Protein AF-A0A956IZY4-F1 (afdb_monomer_lite)

Sequence (219 aa):
SLFEHVRDVAEDTRVVVEALRIGPEWAQRLDVAANWHDVGKAHEVFQRMMTAPGEADERYRPPNDHTIWAKSNHTIGRAQRRHFRHELASALAFLQRYTGPDINLIAYLIAAHHGKVRLSIRSLPGEQEPTRPECEGLFARGVWHGDTLPEMDLPDGTKVPETTLDLRLMRLGVGSWLERTLGLRDDPDIGPFRLAWYESVLRLGDHRASARERKGANK

Secondary structure (DSSP, 8-state):
-HHHHHHHHHHHHHHHHHHTT--HHHHHHHHHHHHHTTGGGGSHHHHHHHHS--S--GGGS-SSTTPPPS--SS-PPPPSSTT--HHHHHHHHHHHH--STTHHHHHHHHHHTTSSSSS-----TTPPPP--GGGTT-EETTEETT-EEPPEE-TTS-EE--EE--GGGGSSSTT-HHHHHHHHHH-TTTHHHHHHHHHHHHHHHHHHHHHHHHHHHT-

Foldseek 3Di:
DLQLLLVQLLVLLLVLCVVVVPDPVLNVLLSLLSQLLQLLCLFPLNQCQQPVDPPDDPPQDPPDPPDRDSHHPDDGHDRPWPQADSLVVSLQLQVQPDDDDCSLLSSQLSNCLVPPDAQAFDADPPGDFDPDVQQVSDDGRRDTQQGWRDWDAHPVRDTRHIGGGHRCLNDDDPNHSNVSRVCQCPDPVHHPVNSVVSSVSSNSSSVVSVVVVVVVVVD

Structure (mmCIF, N/CA/C/O backbone):
data_AF-A0A956IZY4-F1
#
_entry.id   AF-A0A956IZY4-F1
#
loop_
_atom_s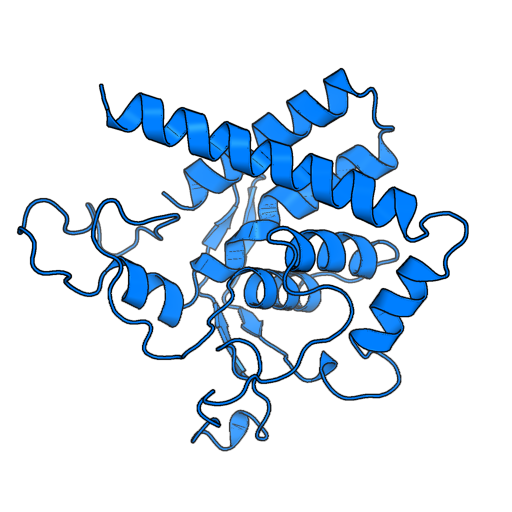ite.group_PDB
_atom_site.id
_atom_site.type_symbol
_atom_site.label_atom_id
_atom_site.label_alt_id
_atom_site.label_comp_id
_atom_site.label_asym_id
_atom_site.label_entity_id
_atom_site.label_seq_id
_atom_site.pdbx_PDB_ins_code
_atom_site.Cartn_x
_atom_site.Cartn_y
_atom_site.Cartn_z
_atom_site.occupancy
_atom_site.B_iso_or_equiv
_atom_site.auth_seq_id
_atom_site.auth_comp_id
_atom_site.auth_asym_id
_atom_site.auth_atom_id
_atom_site.pdbx_PDB_model_num
ATOM 1 N N . SER A 1 1 ? -2.348 18.317 -0.811 1.00 85.50 1 SER A N 1
ATOM 2 C CA . SER A 1 1 ? -1.065 17.650 -1.132 1.00 85.50 1 SER A CA 1
ATOM 3 C C . SER A 1 1 ? -1.165 16.160 -0.810 1.00 85.50 1 SER A C 1
ATOM 5 O O . SER A 1 1 ? -2.177 15.745 -0.254 1.00 85.50 1 SER A O 1
ATOM 7 N N . LEU A 1 2 ? -0.164 15.338 -1.158 1.00 88.00 2 LEU A N 1
ATOM 8 C CA . LEU A 1 2 ? -0.111 13.933 -0.719 1.00 88.00 2 LEU A CA 1
ATOM 9 C C . LEU A 1 2 ? -0.117 13.807 0.808 1.00 88.00 2 LEU A C 1
ATOM 11 O O . LEU A 1 2 ? -0.870 13.002 1.339 1.00 88.00 2 LEU A O 1
ATOM 15 N N . PHE A 1 3 ? 0.649 14.650 1.501 1.00 92.12 3 PHE A N 1
ATOM 16 C CA . PHE A 1 3 ? 0.692 14.680 2.962 1.00 92.12 3 PHE A CA 1
ATOM 17 C C . PHE A 1 3 ? -0.695 14.914 3.580 1.00 92.12 3 PHE A C 1
ATOM 19 O O . PHE A 1 3 ? -1.131 14.156 4.440 1.00 92.12 3 PHE A O 1
ATOM 26 N N . GLU A 1 4 ? -1.417 15.937 3.110 1.00 91.81 4 GLU A N 1
ATOM 27 C CA . GLU A 1 4 ? -2.770 16.245 3.596 1.00 91.81 4 GLU A CA 1
ATOM 28 C C . GLU A 1 4 ? -3.747 15.103 3.318 1.00 91.81 4 GLU A C 1
ATOM 30 O O . GLU A 1 4 ? -4.517 14.736 4.196 1.00 91.81 4 GLU A O 1
ATOM 35 N N . HIS A 1 5 ? -3.672 14.506 2.126 1.00 93.62 5 HIS A N 1
ATOM 36 C CA . HIS A 1 5 ? -4.523 13.378 1.771 1.00 93.62 5 HIS A CA 1
ATOM 37 C C . HIS A 1 5 ? -4.289 12.190 2.708 1.00 93.62 5 HIS A C 1
ATOM 39 O O . HIS A 1 5 ? -5.227 11.695 3.323 1.00 93.62 5 HIS A O 1
ATOM 45 N N . VAL A 1 6 ? -3.032 11.774 2.882 1.00 95.56 6 VAL A N 1
ATOM 46 C CA . VAL A 1 6 ? -2.673 10.667 3.779 1.00 95.56 6 VAL A CA 1
ATOM 47 C C . VAL A 1 6 ? -3.138 10.944 5.212 1.00 95.56 6 VAL A C 1
ATOM 49 O O . VAL A 1 6 ? -3.677 10.045 5.856 1.00 95.56 6 VAL A O 1
ATOM 52 N N . ARG A 1 7 ? -3.001 12.188 5.695 1.00 96.31 7 ARG A N 1
ATOM 53 C CA . ARG A 1 7 ? -3.466 12.590 7.031 1.00 96.31 7 ARG A CA 1
ATOM 54 C C . ARG A 1 7 ? -4.971 12.382 7.152 1.00 96.31 7 ARG A C 1
ATOM 56 O O . ARG A 1 7 ? -5.423 11.723 8.084 1.00 96.31 7 ARG A O 1
ATOM 63 N N . ASP A 1 8 ? -5.729 12.908 6.195 1.00 96.12 8 ASP A N 1
ATOM 64 C CA . ASP A 1 8 ? -7.187 12.845 6.205 1.00 96.12 8 ASP A CA 1
ATOM 65 C C . ASP A 1 8 ? -7.690 11.391 6.093 1.0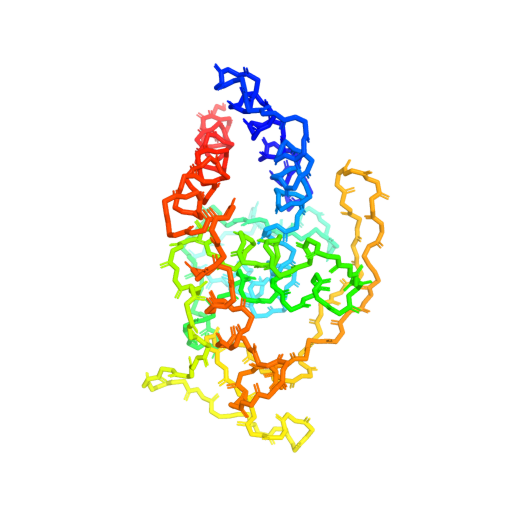0 96.12 8 ASP A C 1
ATOM 67 O O . ASP A 1 8 ? -8.680 11.035 6.737 1.00 96.12 8 ASP A O 1
ATOM 71 N N . VAL A 1 9 ? -6.997 10.531 5.329 1.00 96.88 9 VAL A N 1
ATOM 72 C CA . VAL A 1 9 ? -7.292 9.087 5.249 1.00 96.88 9 VAL A CA 1
ATOM 73 C C . VAL A 1 9 ? -7.003 8.383 6.573 1.00 96.88 9 VAL A C 1
ATOM 75 O O . VAL A 1 9 ? -7.824 7.576 7.017 1.00 96.88 9 VAL A O 1
ATOM 78 N N . ALA A 1 10 ? -5.873 8.671 7.221 1.00 97.25 10 ALA A N 1
ATOM 79 C CA . ALA A 1 10 ? -5.544 8.099 8.526 1.00 97.25 10 ALA A CA 1
ATOM 80 C C . ALA A 1 10 ? -6.574 8.514 9.590 1.00 97.25 10 ALA A C 1
ATOM 82 O O . ALA A 1 10 ? -7.090 7.665 10.318 1.00 97.25 10 ALA A O 1
ATOM 83 N N . GLU A 1 11 ? -6.954 9.793 9.628 1.00 97.31 11 GLU A N 1
ATOM 84 C CA . GLU A 1 11 ? -8.005 10.300 10.517 1.00 97.31 11 GLU A CA 1
ATOM 85 C C . GLU A 1 11 ? -9.354 9.615 10.268 1.00 97.31 11 GLU A C 1
ATOM 87 O O . GLU A 1 11 ? -9.970 9.106 11.208 1.00 97.31 11 GLU A O 1
ATOM 92 N N . ASP A 1 12 ? -9.801 9.515 9.013 1.00 97.56 12 ASP A N 1
ATOM 93 C CA . ASP A 1 12 ? -11.063 8.837 8.703 1.00 97.56 12 ASP A CA 1
ATOM 94 C C . ASP A 1 12 ? -11.034 7.346 9.005 1.00 97.56 12 ASP A C 1
ATOM 96 O O . ASP A 1 12 ? -12.042 6.784 9.444 1.00 97.56 12 ASP A O 1
ATOM 100 N N . THR A 1 13 ? -9.888 6.704 8.799 1.00 97.88 13 THR A N 1
ATOM 101 C CA . THR A 1 13 ? -9.703 5.297 9.148 1.00 97.88 13 THR A CA 1
ATOM 102 C C . THR A 1 13 ? -9.850 5.106 10.656 1.00 97.88 13 THR A C 1
ATOM 104 O O . THR A 1 13 ? -10.586 4.211 11.072 1.00 97.88 13 THR A O 1
ATOM 107 N N . ARG A 1 14 ? -9.263 5.984 11.485 1.00 97.62 14 ARG A N 1
ATOM 108 C CA . ARG A 1 14 ? -9.432 5.958 12.953 1.00 97.62 14 ARG A CA 1
ATOM 109 C C . ARG A 1 14 ? -10.889 6.143 13.371 1.00 97.62 14 ARG A C 1
ATOM 111 O O . ARG A 1 14 ? -11.375 5.385 14.205 1.00 97.62 14 ARG A O 1
ATOM 118 N N . VAL A 1 15 ? -11.612 7.073 12.744 1.00 97.81 15 VAL A N 1
ATOM 119 C CA . VAL A 1 15 ? -13.049 7.284 13.009 1.00 97.81 15 VAL A CA 1
ATOM 120 C C . VAL A 1 15 ? -13.869 6.031 12.681 1.00 97.81 15 VAL A C 1
ATOM 122 O O . VAL A 1 15 ? -14.772 5.658 13.430 1.00 97.81 15 VAL A O 1
ATOM 125 N N . VAL A 1 16 ? -13.577 5.357 11.562 1.00 97.50 16 VAL A N 1
ATOM 126 C CA . VAL A 1 16 ? -14.251 4.098 11.199 1.00 97.50 16 VAL A CA 1
ATOM 127 C C . VAL A 1 16 ? -13.899 2.984 12.188 1.00 97.50 16 VAL A C 1
ATOM 129 O O . VAL A 1 16 ? -14.790 2.254 12.619 1.00 97.50 16 VAL A O 1
ATOM 132 N N . VAL A 1 17 ? -12.626 2.868 12.567 1.00 98.06 17 VAL A N 1
ATOM 133 C CA . VAL A 1 17 ? -12.127 1.901 13.556 1.00 98.06 17 VAL A CA 1
ATOM 134 C C . VAL A 1 17 ? -12.842 2.050 14.895 1.00 98.06 17 VAL A C 1
ATOM 136 O O . VAL A 1 17 ? -13.322 1.053 15.438 1.00 98.06 17 VAL A O 1
ATOM 139 N N . GLU A 1 18 ? -12.975 3.280 15.391 1.00 97.75 18 GLU A N 1
ATOM 140 C CA . GLU A 1 18 ? -13.679 3.586 16.637 1.00 97.75 18 GLU A CA 1
ATOM 141 C C . GLU A 1 18 ? -15.171 3.242 16.535 1.00 97.75 18 GLU A C 1
ATOM 143 O O . GLU A 1 18 ? -15.704 2.515 17.377 1.00 97.75 18 GLU A O 1
ATOM 148 N N . ALA A 1 19 ? -15.838 3.686 15.465 1.00 97.75 19 ALA A N 1
ATOM 149 C CA . ALA A 1 19 ? -17.265 3.441 15.258 1.00 97.75 19 ALA A CA 1
ATOM 150 C C . ALA A 1 19 ? -17.607 1.944 15.169 1.00 97.75 19 ALA A C 1
ATOM 152 O O . ALA A 1 19 ? -18.655 1.512 15.651 1.00 97.75 19 ALA A O 1
ATOM 153 N N . LEU A 1 20 ? -16.718 1.148 14.569 1.00 97.38 20 LEU A N 1
ATOM 154 C CA . LEU A 1 20 ? -16.865 -0.303 14.438 1.00 97.38 20 LEU A CA 1
ATOM 155 C C . LEU A 1 20 ? -16.310 -1.079 15.641 1.00 97.38 20 LEU A C 1
ATOM 157 O O . LEU A 1 20 ? -16.404 -2.306 15.652 1.00 97.38 20 LEU A O 1
ATOM 161 N N . ARG A 1 21 ? -15.752 -0.389 16.648 1.00 97.50 21 ARG A N 1
ATOM 162 C CA . ARG A 1 21 ? -15.130 -0.982 17.845 1.00 97.50 21 ARG A CA 1
ATOM 163 C C . ARG A 1 21 ? -14.079 -2.040 17.496 1.00 97.50 21 ARG A C 1
ATOM 165 O O . ARG A 1 21 ? -14.016 -3.103 18.113 1.00 97.50 21 ARG A O 1
ATOM 172 N N . ILE A 1 22 ? -13.268 -1.758 16.478 1.00 96.88 22 ILE A N 1
ATOM 173 C CA . ILE A 1 22 ? -12.172 -2.639 16.067 1.00 96.88 22 ILE A CA 1
ATOM 174 C C . ILE A 1 22 ? -11.111 -2.645 17.177 1.00 96.88 22 ILE A C 1
ATOM 176 O O . ILE A 1 22 ? -10.695 -1.593 17.655 1.00 96.88 22 ILE A O 1
ATOM 180 N N . GLY A 1 23 ? -10.690 -3.842 17.598 1.00 96.38 23 GLY A N 1
ATOM 181 C CA . GLY A 1 23 ? -9.726 -4.016 18.687 1.00 96.38 23 GLY A CA 1
ATOM 182 C C . GLY A 1 23 ? -8.362 -3.360 18.411 1.00 96.38 23 GLY A C 1
ATOM 183 O O . GLY A 1 23 ? -7.989 -3.180 17.248 1.00 96.38 23 GLY A O 1
ATOM 184 N N . PRO A 1 24 ? -7.589 -3.043 19.467 1.00 94.69 24 PRO A N 1
ATOM 185 C CA . PRO A 1 24 ? -6.377 -2.220 19.378 1.00 94.69 24 PRO A CA 1
ATOM 186 C C . PRO A 1 24 ? -5.312 -2.798 18.439 1.00 94.69 24 PRO A C 1
ATOM 188 O O . PRO A 1 24 ? -4.665 -2.060 17.702 1.00 94.69 24 PRO A O 1
ATOM 191 N N . GLU A 1 25 ? -5.186 -4.122 18.411 1.00 91.69 25 GLU A N 1
ATOM 192 C CA . GLU A 1 25 ? -4.250 -4.848 17.551 1.00 91.69 25 GLU A CA 1
ATOM 193 C C . GLU A 1 25 ? -4.493 -4.554 16.058 1.00 91.69 25 GLU A C 1
ATOM 195 O O . GLU A 1 25 ? -3.578 -4.274 15.290 1.00 91.69 25 GLU A O 1
ATOM 200 N N . TRP A 1 26 ? -5.755 -4.576 15.626 1.00 95.12 26 TRP A N 1
ATOM 201 C CA . TRP A 1 26 ? -6.141 -4.306 14.240 1.00 95.12 26 TRP A CA 1
ATOM 202 C C . TRP A 1 26 ? -6.208 -2.814 13.935 1.00 95.12 26 TRP A C 1
ATOM 204 O O . TRP A 1 26 ? -5.869 -2.404 12.826 1.00 95.12 26 TRP A O 1
ATOM 214 N N . ALA A 1 27 ? -6.603 -2.007 14.920 1.00 96.75 27 ALA A N 1
ATOM 215 C CA . ALA A 1 27 ? -6.584 -0.555 14.824 1.00 96.75 27 ALA A CA 1
ATOM 216 C C . ALA A 1 27 ? -5.179 -0.042 14.476 1.00 96.75 27 ALA A C 1
ATOM 218 O O . ALA A 1 27 ? -5.032 0.742 13.543 1.00 96.75 27 ALA A O 1
ATOM 219 N N . GLN A 1 28 ? -4.145 -0.548 15.157 1.00 96.44 28 GLN A N 1
ATOM 220 C CA . GLN A 1 28 ? -2.757 -0.171 14.887 1.00 96.44 28 GLN A CA 1
ATOM 221 C C . GLN A 1 28 ? -2.328 -0.537 13.459 1.00 96.44 28 GLN A C 1
ATOM 223 O O . GLN A 1 28 ? -1.741 0.283 12.759 1.00 96.44 28 GLN A O 1
ATOM 228 N N . ARG A 1 29 ? -2.652 -1.749 12.995 1.00 97.25 29 ARG A N 1
ATOM 229 C CA . ARG A 1 29 ? -2.302 -2.207 11.637 1.00 97.25 29 ARG A CA 1
ATOM 230 C C . ARG A 1 29 ? -2.979 -1.378 10.551 1.00 97.25 29 ARG A C 1
ATOM 232 O O . ARG A 1 29 ? -2.347 -1.055 9.547 1.00 97.25 29 ARG A O 1
ATOM 239 N N . LEU A 1 30 ? -4.249 -1.031 10.755 1.00 98.00 30 LEU A N 1
ATOM 240 C CA . LEU A 1 30 ? -4.998 -0.153 9.859 1.00 98.00 30 LEU A CA 1
ATOM 241 C C . LEU A 1 30 ? -4.426 1.262 9.835 1.00 98.00 30 LEU A C 1
ATOM 243 O O . LEU A 1 30 ? -4.357 1.851 8.763 1.00 98.00 30 LEU A O 1
ATOM 247 N N . ASP A 1 31 ? -3.992 1.785 10.982 1.00 97.62 31 ASP A N 1
ATOM 248 C CA . ASP A 1 31 ? -3.379 3.111 11.059 1.00 97.62 31 ASP A CA 1
ATOM 249 C C . ASP A 1 31 ? -2.067 3.171 10.270 1.00 97.62 31 ASP A C 1
ATOM 251 O O . ASP A 1 31 ? -1.865 4.068 9.450 1.00 97.62 31 ASP A O 1
ATOM 255 N N . VAL A 1 32 ? -1.205 2.162 10.434 1.00 98.00 32 VAL A N 1
ATOM 256 C CA . VAL A 1 32 ? 0.034 2.052 9.650 1.00 98.00 32 VAL A CA 1
ATOM 257 C C . VAL A 1 32 ? -0.287 1.909 8.162 1.00 98.00 32 VAL A C 1
ATOM 259 O O . VAL A 1 32 ? 0.277 2.631 7.341 1.00 98.00 32 VAL A O 1
ATOM 262 N N . ALA A 1 33 ? -1.227 1.031 7.796 1.00 98.31 33 ALA A N 1
ATOM 263 C CA . ALA A 1 33 ? -1.626 0.861 6.401 1.00 98.31 33 ALA A CA 1
ATOM 264 C C . ALA A 1 33 ? -2.175 2.165 5.797 1.00 98.31 33 ALA A C 1
ATOM 266 O O . ALA A 1 33 ? -1.827 2.499 4.668 1.00 98.31 33 ALA A O 1
ATOM 267 N N . ALA A 1 34 ? -2.968 2.935 6.548 1.00 98.19 34 ALA A N 1
ATOM 268 C CA . ALA A 1 34 ? -3.502 4.222 6.112 1.00 98.19 34 ALA A CA 1
ATOM 269 C C . ALA A 1 34 ? -2.407 5.269 5.879 1.00 98.19 34 ALA A C 1
ATOM 271 O O . ALA A 1 34 ? -2.467 5.989 4.885 1.00 98.19 34 ALA A O 1
ATOM 272 N N . ASN A 1 35 ? -1.367 5.313 6.713 1.00 97.88 35 ASN A N 1
ATOM 273 C CA . ASN A 1 35 ? -0.242 6.229 6.498 1.00 97.88 35 ASN A CA 1
ATOM 274 C C . ASN A 1 35 ? 0.616 5.848 5.279 1.00 97.88 35 ASN A C 1
ATOM 276 O O . ASN A 1 35 ? 1.226 6.711 4.654 1.00 97.88 35 ASN A O 1
ATOM 280 N N . TRP A 1 36 ? 0.634 4.567 4.905 1.00 98.19 36 TRP A N 1
ATOM 281 C CA . TRP A 1 36 ? 1.483 4.059 3.825 1.00 98.19 36 TRP A CA 1
ATOM 282 C C . TRP A 1 36 ? 0.774 3.841 2.487 1.00 98.19 36 TRP A C 1
ATOM 284 O O . TRP A 1 36 ? 1.460 3.751 1.470 1.00 98.19 36 TRP A O 1
ATOM 294 N N . HIS A 1 37 ? -0.563 3.758 2.456 1.00 97.75 37 HIS A N 1
ATOM 295 C CA . HIS A 1 37 ? -1.320 3.273 1.290 1.00 97.75 37 HIS A CA 1
ATOM 296 C C . HIS A 1 37 ? -0.964 3.985 -0.024 1.00 97.75 37 HIS A C 1
ATOM 298 O O . HIS A 1 37 ? -0.884 3.353 -1.080 1.00 97.75 37 HIS A O 1
ATOM 304 N N . ASP A 1 38 ? -0.642 5.272 0.068 1.00 96.94 38 ASP A N 1
ATOM 305 C CA . ASP A 1 38 ? -0.447 6.175 -1.059 1.00 96.94 38 ASP A CA 1
ATOM 306 C C . ASP A 1 38 ? 0.986 6.695 -1.232 1.00 96.94 38 ASP A C 1
ATOM 308 O O . ASP A 1 38 ? 1.236 7.515 -2.116 1.00 96.94 38 ASP A O 1
ATOM 312 N N . VAL A 1 39 ? 1.955 6.189 -0.462 1.00 97.12 39 VAL A N 1
ATOM 313 C CA . VAL A 1 39 ? 3.380 6.562 -0.591 1.00 97.12 39 VAL A CA 1
ATOM 314 C C . VAL A 1 39 ? 3.892 6.368 -2.023 1.00 97.12 39 VAL A C 1
ATOM 316 O O . VAL A 1 39 ? 4.609 7.209 -2.561 1.00 97.12 39 VAL A O 1
ATOM 319 N N . GLY A 1 40 ? 3.436 5.324 -2.714 1.00 96.62 40 GLY A N 1
ATOM 320 C CA . GLY A 1 40 ? 3.752 5.057 -4.113 1.00 96.62 40 GLY A CA 1
ATOM 321 C C . GLY A 1 40 ? 3.270 6.125 -5.103 1.00 96.62 40 GLY A C 1
ATOM 322 O O . GLY A 1 40 ? 3.707 6.119 -6.254 1.00 96.62 40 GLY A O 1
ATOM 323 N N . LYS A 1 41 ? 2.409 7.072 -4.700 1.00 94.94 41 LYS A N 1
ATOM 324 C CA . LYS A 1 41 ? 2.071 8.242 -5.527 1.00 94.94 41 LYS A CA 1
ATOM 325 C C . LYS A 1 41 ? 3.258 9.187 -5.687 1.00 94.94 41 LYS A C 1
ATOM 327 O O . LYS A 1 41 ? 3.291 9.931 -6.660 1.00 94.94 41 LYS A O 1
ATOM 332 N N . ALA A 1 42 ? 4.257 9.124 -4.805 1.00 93.88 42 ALA A N 1
ATOM 333 C CA . ALA A 1 42 ? 5.518 9.856 -4.937 1.00 93.88 42 ALA A CA 1
ATOM 334 C C . ALA A 1 42 ? 6.338 9.450 -6.170 1.00 93.88 42 ALA A C 1
ATOM 336 O O . ALA A 1 42 ? 7.234 10.178 -6.587 1.00 93.88 42 ALA A O 1
ATOM 337 N N . HIS A 1 43 ? 6.037 8.290 -6.753 1.00 94.69 43 HIS A N 1
ATOM 338 C CA . HIS A 1 43 ? 6.762 7.752 -7.890 1.00 94.69 43 HIS A CA 1
ATOM 339 C C . HIS A 1 43 ? 6.727 8.705 -9.092 1.00 94.69 43 HIS A C 1
ATOM 341 O O . HIS A 1 43 ? 5.668 9.230 -9.453 1.00 94.69 43 HIS A O 1
ATOM 347 N N . GLU A 1 44 ? 7.859 8.857 -9.788 1.00 90.75 44 GLU A N 1
ATOM 348 C CA . GLU A 1 44 ? 7.994 9.805 -10.904 1.00 90.75 44 GLU A CA 1
ATOM 349 C C . GLU A 1 44 ? 6.929 9.618 -11.996 1.00 90.75 44 GLU A C 1
ATOM 351 O O . GLU A 1 44 ? 6.363 10.589 -12.488 1.00 90.75 44 GLU A O 1
ATOM 356 N N . VAL A 1 45 ? 6.593 8.374 -12.345 1.00 88.56 45 VAL A N 1
ATOM 357 C CA . VAL A 1 45 ? 5.536 8.049 -13.321 1.00 88.56 45 VAL A CA 1
ATOM 358 C C . VAL A 1 45 ? 4.172 8.590 -12.887 1.00 88.56 45 VAL A C 1
ATOM 360 O O . VAL A 1 45 ? 3.431 9.098 -13.728 1.00 88.56 45 VAL A O 1
ATOM 363 N N . PHE A 1 46 ? 3.838 8.500 -11.595 1.00 87.31 46 PHE A N 1
ATOM 364 C CA . PHE A 1 46 ? 2.583 9.035 -11.074 1.00 87.31 46 PHE A CA 1
ATOM 365 C C . PHE A 1 46 ? 2.612 10.562 -11.070 1.00 87.31 46 PHE A C 1
ATOM 367 O O . PHE A 1 46 ? 1.682 11.186 -11.573 1.00 87.31 46 PHE A O 1
ATOM 374 N N . GLN A 1 47 ? 3.697 11.170 -10.584 1.00 86.50 47 GLN A N 1
ATOM 375 C CA . GLN A 1 47 ? 3.824 12.628 -10.555 1.00 86.50 47 GLN A CA 1
ATOM 376 C C . GLN A 1 47 ? 3.791 13.229 -11.964 1.00 86.50 47 GLN A C 1
ATOM 378 O O . GLN A 1 47 ? 3.035 14.165 -12.201 1.00 86.50 47 GLN A O 1
ATOM 383 N N . ARG A 1 48 ? 4.486 12.632 -12.940 1.00 81.62 48 ARG A N 1
ATOM 384 C CA . ARG A 1 48 ? 4.397 13.031 -14.356 1.00 81.62 48 ARG A CA 1
ATOM 385 C C . ARG A 1 48 ? 2.994 12.856 -14.923 1.00 81.62 48 ARG A C 1
ATOM 387 O O . ARG A 1 48 ? 2.570 13.668 -15.726 1.00 81.62 48 ARG A O 1
ATOM 394 N N . MET A 1 49 ? 2.257 11.821 -14.525 1.00 78.12 49 MET A N 1
ATOM 395 C CA . MET A 1 49 ? 0.858 11.649 -14.932 1.00 78.12 49 MET A CA 1
ATOM 396 C C . MET A 1 49 ? -0.045 12.765 -14.369 1.00 78.12 49 MET A C 1
ATOM 398 O O . MET A 1 49 ? -1.014 13.149 -15.025 1.00 78.12 49 MET A O 1
ATOM 402 N N . MET A 1 50 ? 0.272 13.294 -13.182 1.00 72.19 50 MET A N 1
ATOM 403 C CA . MET A 1 50 ? -0.441 14.420 -12.563 1.00 72.19 50 MET A CA 1
ATOM 404 C C . MET A 1 50 ? -0.053 15.781 -13.156 1.00 72.19 50 MET A C 1
ATOM 406 O O . MET A 1 50 ? -0.905 16.663 -13.205 1.00 72.19 50 MET A O 1
ATOM 410 N N . THR A 1 51 ? 1.198 15.952 -13.599 1.00 65.38 51 THR A N 1
ATOM 411 C CA . THR A 1 51 ? 1.737 17.230 -14.104 1.00 65.38 51 THR A CA 1
ATOM 412 C C . THR A 1 51 ? 1.823 17.323 -15.625 1.00 65.38 51 THR A C 1
ATOM 414 O O . THR A 1 51 ? 2.058 18.408 -16.155 1.00 65.38 51 THR A O 1
ATOM 417 N N . ALA A 1 52 ? 1.645 16.212 -16.347 1.00 58.41 52 ALA A N 1
ATOM 418 C CA . ALA A 1 52 ? 1.606 16.222 -17.800 1.00 58.41 52 ALA A CA 1
ATOM 419 C C . ALA A 1 52 ? 0.434 17.099 -18.258 1.00 58.41 52 ALA A C 1
ATOM 421 O O . ALA A 1 52 ? -0.694 16.873 -17.808 1.00 58.41 52 ALA A O 1
ATOM 422 N N . PRO A 1 53 ? 0.673 18.070 -19.154 1.00 51.03 53 PRO A N 1
ATOM 423 C CA . PRO A 1 53 ? -0.374 18.952 -19.627 1.00 51.03 53 PRO A CA 1
ATOM 424 C C . PRO A 1 53 ? -1.412 18.122 -20.390 1.00 51.03 53 PRO A C 1
ATOM 426 O O . PRO A 1 53 ? -1.207 17.731 -21.538 1.00 51.03 53 PRO A O 1
ATOM 429 N N . GLY A 1 54 ? -2.552 17.853 -19.753 1.00 45.59 54 GLY A N 1
ATOM 430 C CA . GLY A 1 54 ? -3.805 17.972 -20.487 1.00 45.59 54 GLY A CA 1
ATOM 431 C C . GLY A 1 54 ? -3.898 19.422 -20.957 1.00 45.59 54 GLY A C 1
ATOM 432 O O . GLY A 1 54 ? -3.375 20.299 -20.280 1.00 45.59 54 GLY A O 1
ATOM 433 N N . GLU A 1 55 ? -4.478 19.686 -22.121 1.00 41.88 55 GLU A N 1
ATOM 434 C CA . GLU A 1 55 ? -4.674 21.044 -22.647 1.00 41.88 55 GLU A CA 1
ATOM 435 C C . GLU A 1 55 ? -5.354 21.969 -21.601 1.00 41.88 55 GLU A C 1
ATOM 437 O O . GLU A 1 55 ? -6.577 22.043 -21.563 1.00 41.88 55 GLU A O 1
ATOM 442 N N . ALA A 1 56 ? -4.607 22.621 -20.697 1.00 41.72 56 ALA A N 1
ATOM 443 C CA . ALA A 1 56 ? -5.135 23.569 -19.711 1.00 41.72 56 ALA A CA 1
ATOM 444 C C . ALA A 1 56 ? -4.029 24.349 -18.966 1.00 41.72 56 ALA A C 1
ATOM 446 O O . ALA A 1 56 ? -3.283 23.790 -18.169 1.00 41.7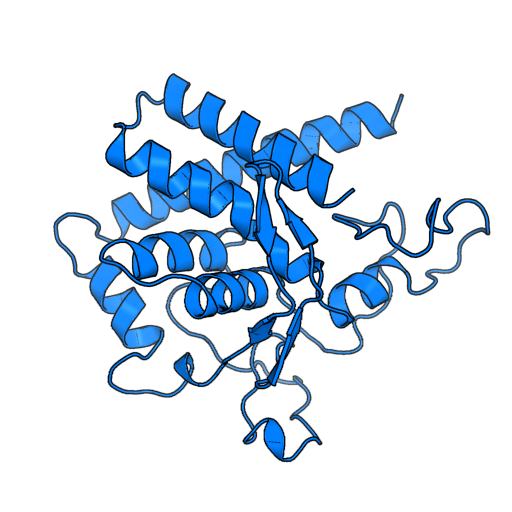2 56 ALA A O 1
ATOM 447 N N . ASP A 1 57 ? -4.025 25.660 -19.224 1.00 43.03 57 ASP A N 1
ATOM 448 C CA . ASP A 1 57 ? -4.010 26.772 -18.256 1.00 43.03 57 ASP A CA 1
ATOM 449 C C . ASP A 1 57 ? -2.868 26.876 -17.212 1.00 43.03 57 ASP A C 1
ATOM 451 O O . ASP A 1 57 ? -2.737 26.076 -16.286 1.00 43.03 57 ASP A O 1
ATOM 455 N N . GLU A 1 58 ? -2.094 27.967 -17.301 1.00 44.91 58 GLU A N 1
ATOM 456 C CA . GLU A 1 58 ? -0.962 28.330 -16.424 1.00 44.91 58 GLU A CA 1
ATOM 457 C C . GLU A 1 58 ? -1.317 28.441 -14.927 1.00 44.91 58 GLU A C 1
ATOM 459 O O . GLU A 1 58 ? -0.428 28.416 -14.075 1.00 44.91 58 GLU A O 1
ATOM 464 N N . ARG A 1 59 ? -2.609 28.515 -14.581 1.00 46.16 59 ARG A N 1
ATOM 465 C CA . ARG A 1 59 ? -3.119 28.649 -13.204 1.00 46.16 59 ARG A CA 1
ATOM 466 C C . ARG A 1 59 ? -2.931 27.416 -12.310 1.00 46.16 59 ARG A C 1
ATOM 468 O O . ARG A 1 59 ? -3.229 27.496 -11.121 1.00 46.16 59 ARG A O 1
ATOM 475 N N . TYR A 1 60 ? -2.444 26.299 -12.852 1.00 48.94 60 TYR A N 1
ATOM 476 C CA . TYR A 1 60 ? -2.377 25.012 -12.141 1.00 48.94 60 TYR A CA 1
ATOM 477 C C . TYR A 1 60 ? -0.969 24.420 -12.032 1.00 48.94 60 TYR A C 1
ATOM 479 O O . TYR A 1 60 ? -0.799 23.249 -11.682 1.00 48.94 60 TYR A O 1
ATOM 487 N N . ARG A 1 61 ? 0.057 25.242 -12.284 1.00 46.91 61 ARG A N 1
ATOM 488 C CA . ARG A 1 61 ? 1.438 24.919 -11.914 1.00 46.91 61 ARG A CA 1
ATOM 489 C C . ARG A 1 61 ? 1.508 24.706 -10.391 1.00 46.91 61 ARG A C 1
ATOM 491 O O . ARG A 1 61 ? 0.828 25.431 -9.662 1.00 46.91 61 ARG A O 1
ATOM 498 N N . PRO A 1 62 ? 2.275 23.721 -9.883 1.00 45.22 62 PRO A N 1
ATOM 499 C CA . PRO A 1 62 ? 2.419 23.541 -8.444 1.00 45.22 62 PRO A CA 1
ATOM 500 C C . PRO A 1 62 ? 2.842 24.849 -7.772 1.00 45.22 62 PRO A C 1
ATOM 502 O O . PRO A 1 62 ? 3.651 25.574 -8.354 1.00 45.22 62 PRO A O 1
ATOM 505 N N . PRO A 1 63 ? 2.331 25.140 -6.558 1.00 50.38 63 PRO A N 1
ATOM 506 C CA . PRO A 1 63 ? 2.728 26.338 -5.823 1.00 50.38 63 PRO A CA 1
ATOM 507 C C . PRO A 1 63 ? 4.257 26.433 -5.699 1.00 50.38 63 PRO A C 1
ATOM 509 O O . PRO A 1 63 ? 4.826 27.518 -5.789 1.00 50.38 63 PRO A O 1
ATOM 512 N N . ASN A 1 64 ? 4.915 25.273 -5.541 1.00 52.59 64 ASN A N 1
ATOM 513 C CA . ASN A 1 64 ? 6.357 25.119 -5.376 1.00 52.59 64 ASN A CA 1
ATOM 514 C C . ASN A 1 64 ? 6.823 23.784 -6.006 1.00 52.59 64 ASN A C 1
ATOM 516 O O . ASN A 1 64 ? 6.096 22.790 -5.920 1.00 52.59 64 ASN A O 1
ATOM 520 N N . ASP A 1 65 ? 8.060 23.720 -6.522 1.00 53.09 65 ASP A N 1
ATOM 521 C CA . ASP A 1 65 ? 8.657 22.545 -7.208 1.00 53.09 65 ASP A CA 1
ATOM 522 C C . ASP A 1 65 ? 8.745 21.251 -6.362 1.00 53.09 65 ASP A C 1
ATOM 524 O O . ASP A 1 65 ? 8.984 20.175 -6.904 1.00 53.09 65 ASP A O 1
ATOM 528 N N . HIS A 1 66 ? 8.503 21.317 -5.048 1.00 56.25 66 HIS A N 1
ATOM 529 C CA . HIS A 1 66 ? 8.628 20.182 -4.117 1.00 56.25 66 HIS A CA 1
ATOM 530 C C . HIS A 1 66 ? 7.291 19.553 -3.679 1.00 56.25 66 HIS A C 1
ATOM 532 O O . HIS A 1 66 ? 7.276 18.640 -2.854 1.00 56.25 66 HIS A O 1
ATOM 538 N N . THR A 1 67 ? 6.148 20.031 -4.183 1.00 67.25 67 THR A N 1
ATOM 539 C CA . THR A 1 67 ? 4.843 19.499 -3.749 1.00 67.25 67 THR A CA 1
ATOM 540 C C . THR A 1 67 ? 4.514 18.184 -4.453 1.00 67.25 67 THR A C 1
ATOM 542 O O . THR A 1 67 ? 4.282 18.166 -5.660 1.00 67.25 67 THR A O 1
ATOM 545 N N . ILE A 1 68 ? 4.404 17.094 -3.687 1.00 71.81 68 ILE A N 1
ATOM 546 C CA . ILE A 1 68 ? 3.939 15.796 -4.192 1.00 71.81 68 ILE A CA 1
ATOM 547 C C . ILE A 1 68 ? 2.406 15.778 -4.227 1.00 71.81 68 ILE A C 1
ATOM 549 O O . ILE A 1 68 ? 1.728 16.018 -3.218 1.00 71.81 68 ILE A O 1
ATOM 553 N N . TRP A 1 69 ? 1.845 15.484 -5.398 1.00 66.56 69 TRP A N 1
ATOM 554 C CA . TRP A 1 69 ? 0.401 15.481 -5.623 1.00 66.56 69 TRP A CA 1
ATOM 555 C C . TRP A 1 69 ? -0.248 14.151 -5.242 1.00 66.56 69 TRP A C 1
ATOM 557 O O . TRP A 1 69 ? 0.225 13.086 -5.637 1.00 66.56 69 TRP A O 1
ATOM 567 N N . ALA A 1 70 ? -1.383 14.226 -4.538 1.00 57.84 70 ALA A N 1
ATOM 568 C CA . ALA A 1 70 ? -2.238 13.070 -4.248 1.00 57.84 70 ALA A CA 1
ATOM 569 C C . ALA A 1 70 ? -3.172 12.717 -5.421 1.00 57.84 70 ALA A C 1
ATOM 571 O O . ALA A 1 70 ? -3.495 11.546 -5.639 1.00 57.84 70 ALA A O 1
ATOM 572 N N . LYS A 1 71 ? -3.658 13.748 -6.128 1.00 61.81 71 LYS A N 1
ATOM 573 C CA . LYS A 1 71 ? -4.610 13.715 -7.252 1.00 61.81 71 LYS A CA 1
ATOM 574 C C . LYS A 1 71 ? -4.423 14.984 -8.098 1.00 61.81 71 LYS A C 1
ATOM 576 O O . LYS A 1 71 ? -3.941 15.985 -7.570 1.00 61.81 71 LYS A O 1
ATOM 581 N N . SER A 1 72 ? -4.841 14.958 -9.364 1.00 55.25 72 SER A N 1
ATOM 582 C CA . SER A 1 72 ? -4.946 16.145 -10.223 1.00 55.25 72 SER A CA 1
ATOM 583 C C . SER A 1 72 ? -6.406 16.599 -10.357 1.00 55.25 72 SER A C 1
ATOM 585 O O . SER A 1 72 ? -7.326 15.781 -10.324 1.00 55.25 72 SER A O 1
ATOM 587 N N . ASN A 1 73 ? -6.616 17.909 -10.526 1.00 49.28 73 ASN A N 1
ATOM 588 C CA . ASN A 1 73 ? -7.936 18.522 -10.748 1.00 49.28 73 ASN A CA 1
ATOM 589 C C . ASN A 1 73 ? -8.293 18.676 -12.246 1.00 49.28 73 ASN A C 1
ATOM 591 O O . ASN A 1 73 ? -9.262 19.352 -12.581 1.00 49.28 73 ASN A O 1
ATOM 595 N N . HIS A 1 74 ? -7.532 18.047 -13.150 1.00 51.81 74 HIS A N 1
ATOM 596 C CA . HIS A 1 74 ? -7.706 18.138 -14.607 1.00 51.81 74 HIS A CA 1
ATOM 597 C C . HIS A 1 74 ? -7.619 16.769 -15.282 1.00 51.81 74 HIS A C 1
ATOM 599 O O . HIS A 1 74 ? -7.338 15.755 -14.638 1.00 51.81 74 HIS A O 1
ATOM 605 N N . THR A 1 75 ? -7.847 16.750 -16.599 1.00 45.03 75 THR A N 1
ATOM 606 C CA . THR A 1 75 ? -7.651 15.576 -17.452 1.00 45.03 75 THR A CA 1
ATOM 607 C C . THR A 1 75 ? -6.253 15.012 -17.236 1.00 45.03 75 THR A C 1
ATOM 609 O O . THR A 1 75 ? -5.253 15.631 -17.588 1.00 45.03 75 THR A O 1
ATOM 612 N N . ILE A 1 76 ? -6.204 13.830 -16.627 1.00 54.72 76 ILE A N 1
ATOM 613 C CA . ILE A 1 76 ? -4.976 13.105 -16.325 1.00 54.72 76 ILE A CA 1
ATOM 614 C C . ILE A 1 76 ? -4.216 12.862 -17.637 1.00 54.72 76 ILE A C 1
ATOM 616 O O . ILE A 1 76 ? -4.780 12.312 -18.589 1.00 54.72 76 ILE A O 1
ATOM 620 N N . GLY A 1 77 ? -2.943 13.263 -17.691 1.00 53.25 77 GLY A N 1
ATOM 621 C CA . GLY A 1 77 ? -2.088 12.996 -18.844 1.00 53.25 77 GLY A CA 1
ATOM 622 C C . GLY A 1 77 ? -1.891 11.494 -19.065 1.00 53.25 77 GLY A C 1
ATOM 623 O O . GLY A 1 77 ? -2.133 10.664 -18.186 1.00 53.25 77 GLY A O 1
ATOM 624 N N . ARG A 1 78 ? -1.442 11.089 -20.257 1.00 54.84 78 ARG A N 1
ATOM 625 C CA . ARG A 1 78 ? -1.173 9.665 -20.510 1.00 54.84 78 ARG A CA 1
ATOM 626 C C . ARG A 1 78 ? 0.005 9.201 -19.653 1.00 54.84 78 ARG A C 1
ATOM 628 O O . ARG A 1 78 ? 1.114 9.706 -19.802 1.00 54.84 78 ARG A O 1
ATOM 635 N N . ALA A 1 79 ? -0.226 8.205 -18.795 1.00 59.66 79 ALA A N 1
ATOM 636 C CA . ALA A 1 79 ? 0.852 7.538 -18.075 1.00 59.66 79 ALA A CA 1
ATOM 637 C C . ALA A 1 79 ? 1.867 6.969 -19.080 1.00 59.66 79 ALA A C 1
ATOM 639 O O . ALA A 1 79 ? 1.498 6.174 -19.948 1.00 59.66 79 ALA A O 1
ATOM 640 N N . GLN A 1 80 ? 3.140 7.360 -18.951 1.00 70.88 80 GLN A N 1
ATOM 641 C CA . GLN A 1 80 ? 4.228 6.850 -19.800 1.00 70.88 80 GLN A CA 1
ATOM 642 C C . GLN A 1 80 ? 4.355 5.326 -19.683 1.00 70.88 80 GLN A C 1
ATOM 644 O O . GLN A 1 80 ? 4.656 4.646 -20.661 1.00 70.88 80 GLN A O 1
ATOM 649 N N . ARG A 1 81 ? 4.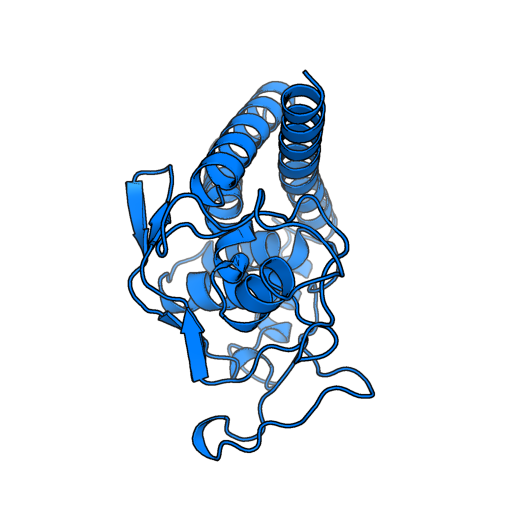061 4.784 -18.493 1.00 83.94 81 ARG A N 1
ATOM 650 C CA . ARG A 1 81 ? 3.997 3.345 -18.238 1.00 83.94 81 ARG A CA 1
ATOM 651 C C . ARG A 1 81 ? 2.546 2.916 -18.061 1.00 83.94 81 ARG A C 1
ATOM 653 O O . ARG A 1 81 ? 1.832 3.400 -17.179 1.00 83.94 81 ARG A O 1
ATOM 660 N N . ARG A 1 82 ? 2.098 2.002 -18.921 1.00 84.25 82 ARG A N 1
ATOM 661 C CA . ARG A 1 82 ? 0.736 1.464 -18.864 1.00 84.25 82 ARG A CA 1
ATOM 662 C C . ARG A 1 82 ? 0.498 0.735 -17.547 1.00 84.25 82 ARG A C 1
ATOM 664 O O . ARG A 1 82 ? 1.400 0.135 -16.978 1.00 84.25 82 ARG A O 1
ATOM 671 N N . HIS A 1 83 ? -0.753 0.775 -17.098 1.00 88.31 83 HIS A N 1
ATOM 672 C CA . HIS A 1 83 ? -1.226 0.060 -15.912 1.00 88.31 83 HIS A CA 1
ATOM 673 C C . HIS A 1 83 ? -0.540 0.431 -14.593 1.00 88.31 83 HIS A C 1
ATOM 675 O O . HIS A 1 83 ? -0.718 -0.321 -13.639 1.00 88.31 83 HIS A O 1
ATOM 681 N N . PHE A 1 84 ? 0.157 1.576 -14.519 1.00 91.88 84 PHE A N 1
ATOM 682 C CA . PHE A 1 84 ? 0.812 2.038 -13.295 1.00 91.88 84 PHE A CA 1
ATOM 683 C C . PHE A 1 84 ? -0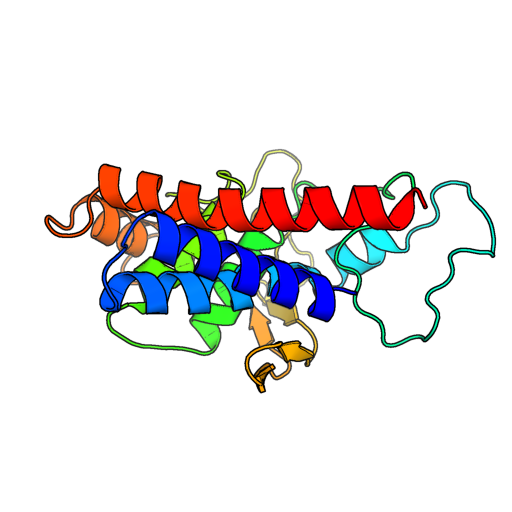.122 1.950 -12.076 1.00 91.88 84 PHE A C 1
ATOM 685 O O . PHE A 1 84 ? -1.282 2.387 -12.139 1.00 91.88 84 PHE A O 1
ATOM 692 N N . ARG A 1 85 ? 0.383 1.355 -10.991 1.00 93.06 85 ARG A N 1
ATOM 693 C CA . ARG A 1 85 ? -0.298 1.157 -9.706 1.00 93.06 85 ARG A CA 1
ATOM 694 C C . ARG A 1 85 ? 0.578 1.648 -8.563 1.00 93.06 85 ARG A C 1
ATOM 696 O O . ARG A 1 85 ? 1.588 1.028 -8.240 1.00 93.06 85 ARG A O 1
ATOM 703 N N . HIS A 1 86 ? 0.161 2.749 -7.944 1.00 95.62 86 HIS A N 1
ATOM 704 C CA . HIS A 1 86 ? 0.856 3.303 -6.785 1.00 95.62 86 HIS A CA 1
ATOM 705 C C . HIS A 1 86 ? 0.724 2.381 -5.574 1.00 95.62 86 HIS A C 1
ATOM 707 O O . HIS A 1 86 ? 1.661 2.294 -4.798 1.00 95.62 86 HIS A O 1
ATOM 713 N N . GLU A 1 87 ? -0.368 1.620 -5.454 1.00 97.00 87 GLU A N 1
ATOM 714 C CA . GLU A 1 87 ? -0.567 0.684 -4.347 1.00 97.00 87 GLU A CA 1
ATOM 715 C C . GLU A 1 87 ? 0.504 -0.416 -4.297 1.00 97.00 87 GLU A C 1
ATOM 717 O O . GLU A 1 87 ? 0.909 -0.841 -3.217 1.00 97.00 87 GLU A O 1
ATOM 722 N N . LEU A 1 88 ? 1.021 -0.838 -5.460 1.00 97.75 88 LEU A N 1
ATOM 723 C CA . LEU A 1 88 ? 2.143 -1.771 -5.523 1.00 97.75 88 LEU A CA 1
ATOM 724 C C . LEU A 1 88 ? 3.430 -1.088 -5.057 1.00 97.75 88 LEU A C 1
ATOM 726 O O . LEU A 1 88 ? 4.136 -1.649 -4.229 1.00 97.75 88 LEU A O 1
ATOM 730 N N . ALA A 1 89 ? 3.718 0.120 -5.544 1.00 97.88 89 ALA A N 1
ATOM 731 C CA . ALA A 1 89 ? 4.898 0.874 -5.122 1.00 97.88 89 ALA A CA 1
ATOM 732 C C . ALA A 1 89 ? 4.888 1.177 -3.608 1.00 97.88 89 ALA A C 1
ATOM 734 O O . ALA A 1 89 ? 5.912 0.998 -2.955 1.00 97.88 89 ALA A O 1
ATOM 735 N N . SER A 1 90 ? 3.730 1.531 -3.037 1.00 98.38 90 SER A N 1
ATOM 736 C CA . SER A 1 90 ? 3.521 1.663 -1.587 1.00 98.38 90 SER A CA 1
ATOM 737 C C . SER A 1 90 ? 3.800 0.345 -0.852 1.00 98.38 90 SER A C 1
ATOM 739 O O . SER A 1 90 ? 4.563 0.322 0.111 1.00 98.38 90 SER A O 1
ATOM 741 N N . ALA A 1 91 ? 3.219 -0.750 -1.367 1.00 98.38 91 ALA A N 1
ATOM 742 C CA . ALA A 1 91 ? 3.510 -2.155 -1.065 1.00 98.38 91 ALA A CA 1
ATOM 743 C C . ALA A 1 91 ? 4.988 -2.430 -0.799 1.00 98.38 91 ALA A C 1
ATOM 745 O O . ALA A 1 91 ? 5.421 -2.830 0.285 1.00 98.38 91 ALA A O 1
ATOM 746 N N . LEU A 1 92 ? 5.750 -2.222 -1.867 1.00 98.38 92 LEU A N 1
ATOM 747 C CA . LEU A 1 92 ? 7.174 -2.479 -1.911 1.00 98.38 92 LEU A CA 1
ATOM 748 C C . LEU A 1 92 ? 7.890 -1.587 -0.899 1.00 98.38 92 LEU A C 1
ATOM 750 O O . LEU A 1 92 ? 8.540 -2.125 -0.008 1.00 98.38 92 LEU A O 1
ATOM 754 N N . ALA A 1 93 ? 7.702 -0.267 -0.967 1.00 98.38 93 ALA A N 1
ATOM 755 C CA . ALA A 1 93 ? 8.423 0.678 -0.116 1.00 98.38 93 ALA A CA 1
ATOM 756 C C . ALA A 1 93 ? 8.276 0.362 1.381 1.00 98.38 93 ALA A C 1
ATOM 758 O O . ALA A 1 93 ? 9.255 0.391 2.128 1.00 98.38 93 ALA A O 1
ATOM 759 N N . PHE A 1 94 ? 7.069 -0.018 1.810 1.00 98.50 94 PHE A N 1
ATOM 760 C CA . PHE A 1 94 ? 6.817 -0.471 3.174 1.00 98.50 94 PHE A CA 1
ATOM 761 C C . PHE A 1 94 ? 7.623 -1.736 3.524 1.00 98.50 94 PHE A C 1
ATOM 763 O O . PHE A 1 94 ? 8.290 -1.785 4.559 1.00 98.50 94 PHE A O 1
ATOM 770 N N . LEU A 1 95 ? 7.622 -2.740 2.641 1.00 97.81 95 LEU A N 1
ATOM 771 C CA . LEU A 1 95 ? 8.379 -3.987 2.811 1.00 97.81 95 LEU A CA 1
ATOM 772 C C . LEU A 1 95 ? 9.902 -3.797 2.794 1.00 97.81 95 LEU A C 1
ATOM 774 O O . LEU A 1 95 ? 10.606 -4.585 3.419 1.00 97.81 95 LEU A O 1
ATOM 778 N N . GLN A 1 96 ? 10.428 -2.787 2.094 1.00 96.69 96 GLN A N 1
ATOM 779 C CA . GLN A 1 96 ? 11.863 -2.470 2.135 1.00 96.69 96 GLN A CA 1
ATOM 780 C C . GLN A 1 96 ? 12.290 -1.814 3.452 1.00 96.69 96 GLN A C 1
ATOM 782 O O . GLN A 1 96 ? 13.470 -1.843 3.795 1.00 96.69 96 GLN A O 1
ATOM 787 N N . ARG A 1 97 ? 11.347 -1.225 4.192 1.00 95.50 97 ARG A N 1
ATOM 788 C CA . ARG A 1 97 ? 11.639 -0.481 5.417 1.00 95.50 97 ARG A CA 1
ATOM 789 C C . ARG A 1 97 ? 11.414 -1.288 6.687 1.00 95.50 97 ARG A C 1
ATOM 791 O O . ARG A 1 97 ? 12.133 -1.084 7.664 1.00 95.50 97 ARG A O 1
ATOM 798 N N . TYR A 1 98 ? 10.409 -2.156 6.698 1.00 96.50 98 TYR A N 1
ATOM 799 C CA . TYR A 1 98 ? 9.976 -2.830 7.914 1.00 96.50 98 TYR A CA 1
ATOM 800 C C . TYR A 1 98 ? 10.100 -4.347 7.821 1.00 96.50 98 TYR A C 1
ATOM 802 O O . TYR A 1 98 ? 9.956 -4.969 6.772 1.00 96.50 98 TYR A O 1
ATOM 810 N N . THR A 1 99 ? 10.292 -4.948 8.988 1.00 95.44 99 THR A N 1
ATOM 811 C CA . THR A 1 99 ? 10.248 -6.392 9.218 1.00 95.44 99 THR A CA 1
ATOM 812 C C . THR A 1 99 ? 9.423 -6.656 10.470 1.00 95.44 99 THR A C 1
ATOM 814 O O . THR A 1 99 ? 9.375 -5.808 11.358 1.00 95.44 99 THR A O 1
ATOM 817 N N . GLY A 1 100 ? 8.809 -7.829 10.586 1.00 95.25 100 GLY A N 1
ATOM 818 C CA . GLY A 1 100 ? 8.059 -8.202 11.785 1.00 95.25 100 GLY A CA 1
ATOM 819 C C . GLY A 1 100 ? 6.912 -9.160 11.480 1.00 95.25 100 GLY A C 1
ATOM 820 O O . GLY A 1 100 ? 6.692 -9.487 10.315 1.00 95.25 100 GLY A O 1
ATOM 821 N N . PRO A 1 101 ? 6.175 -9.607 12.507 1.00 91.88 101 PRO A N 1
ATOM 822 C CA . PRO A 1 101 ? 5.096 -10.583 12.341 1.00 91.88 101 PRO A CA 1
ATOM 823 C C . PRO A 1 101 ? 3.937 -10.044 11.487 1.00 91.88 101 PRO A C 1
ATOM 825 O O . PRO A 1 101 ? 3.419 -10.749 10.627 1.00 91.88 101 PRO A O 1
ATOM 828 N N . ASP A 1 102 ? 3.598 -8.762 11.638 1.00 94.94 102 ASP A N 1
ATOM 829 C CA . ASP A 1 102 ? 2.457 -8.135 10.953 1.00 94.94 102 ASP A CA 1
ATOM 830 C C . ASP A 1 102 ? 2.773 -7.615 9.550 1.00 94.94 102 ASP A C 1
ATOM 832 O O . ASP A 1 102 ? 1.901 -7.076 8.861 1.00 94.94 102 ASP A O 1
ATOM 836 N N . ILE A 1 103 ? 4.025 -7.764 9.112 1.00 97.12 103 ILE A N 1
ATOM 837 C CA . ILE A 1 103 ? 4.529 -7.105 7.909 1.00 97.12 103 ILE A CA 1
ATOM 838 C C . ILE A 1 103 ? 3.729 -7.491 6.663 1.00 97.12 103 ILE A C 1
ATOM 840 O O . ILE A 1 103 ? 3.378 -6.636 5.853 1.00 97.12 103 ILE A O 1
ATOM 844 N N . ASN A 1 104 ? 3.392 -8.776 6.535 1.00 97.38 104 ASN A N 1
ATOM 845 C CA . ASN A 1 104 ? 2.663 -9.294 5.383 1.00 97.38 104 ASN A CA 1
ATOM 846 C C . ASN A 1 104 ? 1.239 -8.749 5.347 1.00 97.38 104 ASN A C 1
ATOM 848 O O . ASN A 1 104 ? 0.752 -8.380 4.283 1.00 97.38 104 ASN A O 1
ATOM 852 N N . LEU A 1 105 ? 0.586 -8.678 6.506 1.00 97.94 105 LEU A N 1
ATOM 853 C CA . LEU A 1 105 ? -0.785 -8.207 6.625 1.00 97.94 105 LEU A CA 1
ATOM 854 C C . LEU A 1 105 ? -0.891 -6.718 6.289 1.00 97.94 105 LEU A C 1
ATOM 856 O O . LEU A 1 105 ? -1.741 -6.328 5.492 1.00 97.94 105 LEU A O 1
ATOM 860 N N . ILE A 1 106 ? -0.002 -5.890 6.840 1.00 98.44 106 ILE A N 1
ATOM 861 C CA . ILE A 1 106 ? 0.008 -4.449 6.558 1.00 98.44 106 ILE A CA 1
ATOM 862 C C . ILE A 1 106 ? 0.342 -4.201 5.081 1.00 98.44 106 ILE A C 1
ATOM 864 O O . ILE A 1 106 ? -0.377 -3.462 4.408 1.00 98.44 106 ILE A O 1
ATOM 868 N N . ALA A 1 107 ? 1.361 -4.880 4.540 1.00 98.38 107 ALA A N 1
ATOM 869 C CA . ALA A 1 107 ? 1.698 -4.796 3.120 1.00 98.38 107 ALA A CA 1
ATOM 870 C C . ALA A 1 107 ? 0.534 -5.241 2.220 1.00 98.38 107 ALA A C 1
ATOM 872 O O . ALA A 1 107 ? 0.282 -4.623 1.187 1.00 98.38 107 ALA A O 1
ATOM 873 N N . TYR A 1 108 ? -0.211 -6.278 2.614 1.00 98.38 108 TYR A N 1
ATOM 874 C CA . TYR A 1 108 ? -1.413 -6.708 1.903 1.00 98.38 108 TYR A CA 1
ATOM 875 C C . TYR A 1 108 ? -2.491 -5.622 1.908 1.00 98.38 108 TYR A C 1
ATOM 877 O O . TYR A 1 108 ? -3.024 -5.315 0.847 1.00 98.38 108 TYR A O 1
ATOM 885 N N . LEU A 1 109 ? -2.795 -5.009 3.058 1.00 98.38 109 LEU A N 1
ATOM 886 C CA . LEU A 1 109 ? -3.795 -3.937 3.148 1.00 98.38 109 LEU A CA 1
ATOM 887 C C . LEU A 1 109 ? -3.412 -2.733 2.277 1.00 98.38 109 LEU A C 1
ATOM 889 O O . LEU A 1 109 ? -4.255 -2.212 1.546 1.00 98.38 109 LEU A O 1
ATOM 893 N N . ILE A 1 110 ? -2.130 -2.352 2.288 1.00 98.44 110 ILE A N 1
ATOM 894 C CA . ILE A 1 110 ? -1.576 -1.312 1.414 1.00 98.44 110 ILE A CA 1
ATOM 895 C C . ILE A 1 110 ? -1.743 -1.701 -0.059 1.00 98.44 110 ILE A C 1
ATOM 897 O O . ILE A 1 110 ? -2.283 -0.923 -0.833 1.00 98.44 110 ILE A O 1
ATOM 901 N N . ALA A 1 111 ? -1.331 -2.897 -0.478 1.00 97.62 111 ALA A N 1
ATOM 902 C CA . ALA A 1 111 ? -1.406 -3.300 -1.885 1.00 97.62 111 ALA A CA 1
ATOM 903 C C . ALA A 1 111 ? -2.856 -3.493 -2.373 1.00 97.62 111 ALA A C 1
ATOM 905 O O . ALA A 1 111 ? -3.184 -3.245 -3.535 1.00 97.62 111 ALA A O 1
ATOM 906 N N . ALA A 1 112 ? -3.749 -3.932 -1.489 1.00 96.44 112 ALA A N 1
ATOM 907 C CA . ALA A 1 112 ? -5.113 -4.295 -1.833 1.00 96.44 112 ALA A CA 1
ATOM 908 C C . ALA A 1 112 ? -6.106 -3.128 -1.754 1.00 96.44 112 ALA A C 1
ATOM 910 O O . ALA A 1 112 ? -7.255 -3.335 -2.128 1.00 96.44 112 ALA A O 1
ATOM 911 N N . HIS A 1 113 ? -5.719 -1.914 -1.343 1.00 94.00 113 HIS A N 1
ATOM 912 C CA . HIS A 1 113 ? -6.694 -0.848 -1.055 1.00 94.00 113 HIS A CA 1
ATOM 913 C C . HIS A 1 113 ? -7.570 -0.432 -2.263 1.00 94.00 113 HIS A C 1
ATOM 915 O O . HIS A 1 113 ? -8.749 -0.113 -2.097 1.00 94.00 113 HIS A O 1
ATOM 921 N N . HIS A 1 114 ? -7.071 -0.555 -3.505 1.00 91.31 114 HIS A N 1
ATOM 922 C CA . HIS A 1 114 ? -7.882 -0.401 -4.737 1.00 91.31 114 HIS A CA 1
ATOM 923 C C . HIS A 1 114 ? -8.549 -1.700 -5.229 1.00 91.31 114 HIS A C 1
ATOM 925 O O . HIS A 1 114 ? -9.351 -1.697 -6.173 1.00 91.31 114 HIS A O 1
ATOM 931 N N . GLY A 1 115 ? -8.226 -2.833 -4.611 1.00 87.12 115 GLY A N 1
ATOM 932 C CA . GLY A 1 115 ? -8.712 -4.174 -4.934 1.00 87.12 115 GLY A CA 1
ATOM 933 C C . GLY A 1 115 ? -8.062 -4.800 -6.171 1.00 87.12 115 GLY A C 1
ATOM 934 O O . GLY A 1 115 ? -8.658 -5.682 -6.796 1.00 87.12 115 GLY A O 1
ATOM 935 N N . LYS A 1 116 ? -6.884 -4.311 -6.588 1.00 84.06 116 LYS A N 1
ATOM 936 C CA . LYS A 1 116 ? -6.200 -4.737 -7.827 1.00 84.06 116 LYS A CA 1
ATOM 937 C C . LYS A 1 116 ? -4.987 -5.636 -7.592 1.00 84.06 116 LYS A C 1
ATOM 939 O O . LYS A 1 116 ? -4.731 -6.496 -8.437 1.00 84.06 116 LYS A O 1
ATOM 944 N N . VAL A 1 117 ? -4.283 -5.476 -6.470 1.00 87.88 117 VAL A N 1
ATOM 945 C CA . VAL A 1 117 ? -3.104 -6.274 -6.104 1.00 87.88 117 VAL A CA 1
ATOM 946 C C . VAL A 1 117 ? -3.425 -7.070 -4.837 1.00 87.88 117 VAL A C 1
ATOM 948 O O . VAL A 1 117 ? -3.239 -6.589 -3.729 1.00 87.88 117 VAL A O 1
ATOM 951 N N . ARG A 1 118 ? -3.980 -8.280 -5.013 1.00 90.38 118 ARG A N 1
ATOM 952 C CA . ARG A 1 118 ? -4.280 -9.212 -3.906 1.00 90.38 118 ARG A CA 1
ATOM 953 C C . ARG A 1 118 ? -3.299 -10.375 -3.882 1.00 90.38 118 ARG A C 1
ATOM 955 O O . ARG A 1 118 ? -2.285 -10.283 -3.222 1.00 90.38 118 ARG A O 1
ATOM 962 N N . LEU A 1 119 ? -3.543 -11.439 -4.647 1.00 89.31 119 LEU A N 1
ATOM 963 C CA . LEU A 1 119 ? -2.732 -12.668 -4.568 1.00 89.31 119 LEU A CA 1
ATOM 964 C C . LEU A 1 119 ? -1.528 -12.712 -5.518 1.00 89.31 119 LEU A C 1
ATOM 966 O O . LEU A 1 119 ? -0.596 -13.478 -5.310 1.00 89.31 119 LEU A O 1
ATOM 970 N N . SER A 1 120 ? -1.552 -11.938 -6.603 1.00 88.88 120 SER A N 1
ATOM 971 C CA . SER A 1 120 ? -0.551 -12.051 -7.665 1.00 88.88 120 SER A CA 1
ATOM 972 C C . SER A 1 120 ? -0.086 -10.686 -8.139 1.00 88.88 120 SER A C 1
ATOM 974 O O . SER A 1 120 ? -0.891 -9.819 -8.494 1.00 88.88 120 SER A O 1
ATOM 976 N N . ILE A 1 121 ? 1.235 -10.552 -8.197 1.00 93.88 121 ILE A N 1
ATOM 977 C CA . ILE A 1 121 ? 1.938 -9.479 -8.886 1.00 93.88 121 ILE A CA 1
ATOM 978 C C . ILE A 1 121 ? 2.425 -10.065 -10.205 1.00 93.88 121 ILE A C 1
ATOM 980 O O . ILE A 1 121 ? 3.206 -11.010 -10.231 1.00 93.88 121 ILE A O 1
ATOM 984 N N . ARG A 1 122 ? 1.902 -9.531 -11.304 1.00 92.19 122 ARG A N 1
ATOM 985 C CA . ARG A 1 122 ? 2.246 -9.943 -12.662 1.00 92.19 122 ARG A CA 1
ATOM 986 C C . ARG A 1 122 ? 2.113 -8.763 -13.608 1.00 92.19 122 ARG A C 1
ATOM 988 O O . ARG A 1 122 ? 1.264 -7.892 -13.371 1.00 92.19 122 ARG A O 1
ATOM 995 N N . SER A 1 123 ? 2.896 -8.785 -14.676 1.00 92.25 123 SER A N 1
ATOM 996 C CA . SER A 1 123 ? 2.706 -7.899 -15.814 1.00 92.25 123 SER A CA 1
ATOM 997 C C . SER A 1 123 ? 1.382 -8.197 -16.528 1.00 92.25 123 SER A C 1
ATOM 999 O O . SER A 1 123 ? 0.829 -9.304 -16.480 1.00 92.25 123 SER A O 1
ATOM 1001 N N . LEU A 1 124 ? 0.825 -7.167 -17.151 1.00 90.81 124 LEU A N 1
ATOM 1002 C CA . LEU A 1 124 ? -0.352 -7.232 -18.001 1.00 90.81 124 LEU A CA 1
ATOM 1003 C C . LEU A 1 124 ? 0.025 -7.134 -19.486 1.00 90.81 124 LEU A C 1
ATOM 1005 O O . LEU A 1 124 ? 1.060 -6.555 -19.824 1.00 90.81 124 LEU A O 1
ATOM 1009 N N . PRO A 1 125 ? -0.835 -7.641 -20.392 1.00 91.06 125 PRO A N 1
ATOM 1010 C CA . PRO A 1 125 ? -0.653 -7.444 -21.823 1.00 91.06 125 PRO A CA 1
ATOM 1011 C C . PRO A 1 125 ? -0.463 -5.966 -22.178 1.00 91.06 125 PRO A C 1
ATOM 1013 O O . PRO A 1 125 ? -1.261 -5.114 -21.787 1.00 91.06 125 PRO A O 1
ATOM 1016 N N . GLY A 1 126 ? 0.588 -5.672 -22.943 1.00 88.94 126 GLY A N 1
ATOM 1017 C CA . GLY A 1 126 ? 0.920 -4.316 -23.374 1.00 88.94 126 GLY A CA 1
ATOM 1018 C C . GLY A 1 126 ? 1.690 -3.481 -22.349 1.00 88.94 126 GLY A C 1
ATOM 1019 O O . GLY A 1 126 ? 1.909 -2.301 -22.612 1.00 88.94 126 GLY A O 1
ATOM 1020 N N . GLU A 1 127 ? 2.102 -4.037 -21.206 1.00 92.12 127 GLU A N 1
ATOM 1021 C CA . GLU A 1 127 ? 3.149 -3.406 -20.398 1.00 92.12 127 GLU A CA 1
ATOM 1022 C C . GLU A 1 127 ? 4.493 -3.416 -21.137 1.00 92.12 127 GLU A C 1
ATOM 1024 O O . GLU A 1 127 ? 4.808 -4.353 -21.868 1.00 92.12 127 GLU A O 1
ATOM 1029 N N . GLN A 1 128 ? 5.266 -2.347 -20.946 1.00 87.69 128 GLN A N 1
ATOM 1030 C CA . GLN A 1 128 ? 6.589 -2.195 -21.536 1.00 87.69 128 GLN A CA 1
ATOM 1031 C C . GLN A 1 128 ? 7.625 -2.854 -20.627 1.00 87.69 128 GLN A C 1
ATOM 1033 O O . GLN A 1 128 ? 7.728 -2.496 -19.450 1.00 87.69 128 GLN A O 1
ATOM 1038 N N . GLU A 1 129 ? 8.392 -3.781 -21.194 1.00 90.81 129 GLU A N 1
ATOM 1039 C CA . GLU A 1 129 ? 9.532 -4.389 -20.516 1.00 90.81 129 GLU A CA 1
ATOM 1040 C C . GLU A 1 129 ? 10.621 -3.332 -20.247 1.00 90.81 129 GLU A C 1
ATOM 1042 O O . GLU A 1 129 ? 10.847 -2.468 -21.111 1.00 90.81 129 GLU A O 1
ATOM 1047 N N . PRO A 1 130 ? 11.283 -3.369 -19.073 1.00 92.06 130 PRO A N 1
ATOM 1048 C CA . PRO A 1 130 ? 12.377 -2.470 -18.757 1.00 92.06 130 PRO A CA 1
ATOM 1049 C C . PRO A 1 130 ? 13.514 -2.584 -19.769 1.00 92.06 130 PRO A C 1
ATOM 1051 O O . PRO A 1 130 ? 13.987 -3.673 -20.073 1.00 92.06 130 PRO A O 1
ATOM 1054 N N . THR A 1 131 ? 14.016 -1.445 -20.236 1.00 88.62 131 THR A N 1
ATOM 1055 C CA . THR A 1 131 ? 15.224 -1.389 -21.078 1.00 88.62 131 THR A CA 1
ATOM 1056 C C . THR A 1 131 ? 16.515 -1.354 -20.255 1.00 88.62 131 THR A C 1
ATOM 1058 O O . THR A 1 131 ? 17.605 -1.441 -20.810 1.00 88.62 131 THR A O 1
ATOM 1061 N N . ARG A 1 132 ? 16.390 -1.171 -18.936 1.00 91.75 132 ARG A N 1
ATOM 1062 C CA . ARG A 1 132 ? 17.483 -1.045 -17.968 1.00 91.75 132 ARG A CA 1
ATOM 1063 C C . ARG A 1 132 ? 17.921 -2.436 -17.478 1.00 91.75 132 ARG A C 1
ATOM 1065 O O . ARG A 1 132 ? 17.086 -3.127 -16.887 1.00 91.75 132 ARG A O 1
ATOM 1072 N N . PRO A 1 133 ? 19.180 -2.863 -17.697 1.00 90.69 133 PRO A N 1
ATOM 1073 C CA . PRO A 1 133 ? 19.663 -4.179 -17.267 1.00 90.69 133 PRO A CA 1
ATOM 1074 C C . PRO A 1 133 ? 19.502 -4.445 -15.764 1.00 90.69 133 PRO A C 1
ATOM 1076 O O . PRO A 1 133 ? 19.168 -5.558 -15.363 1.00 90.69 133 PRO A O 1
ATOM 1079 N N . GLU A 1 134 ? 19.676 -3.418 -14.934 1.00 92.38 134 GLU A N 1
ATOM 1080 C CA . GLU A 1 134 ? 19.529 -3.471 -13.477 1.00 92.38 134 GLU A CA 1
ATOM 1081 C C . GLU A 1 134 ? 18.107 -3.815 -13.013 1.00 92.38 134 GLU A C 1
ATOM 1083 O O . GLU A 1 134 ? 17.920 -4.217 -11.871 1.00 92.38 134 GLU A O 1
ATOM 1088 N N . CYS A 1 135 ? 17.101 -3.714 -13.889 1.00 94.31 135 CYS A N 1
ATOM 1089 C CA . CYS A 1 135 ? 15.740 -4.140 -13.575 1.00 94.31 135 CYS A CA 1
ATOM 1090 C C . CYS A 1 135 ? 15.567 -5.671 -13.608 1.00 94.31 135 CYS A C 1
ATOM 1092 O O . CYS A 1 135 ? 14.486 -6.153 -13.282 1.00 94.31 135 CYS A O 1
ATOM 1094 N N . GLU A 1 136 ? 16.570 -6.447 -14.039 1.00 94.56 136 GLU A N 1
ATOM 1095 C CA . GLU A 1 136 ? 16.510 -7.919 -14.151 1.00 94.56 136 GLU A CA 1
ATOM 1096 C C . GLU A 1 136 ? 15.301 -8.445 -14.964 1.00 94.56 136 GLU A C 1
ATOM 1098 O O . GLU A 1 136 ? 14.809 -9.550 -14.722 1.00 94.56 136 GLU A O 1
ATOM 1103 N N . GLY A 1 137 ? 14.764 -7.641 -15.891 1.00 94.00 137 GLY A N 1
ATOM 1104 C CA . GLY A 1 137 ? 13.530 -7.957 -16.626 1.00 94.00 137 GLY A CA 1
ATOM 1105 C C . GLY A 1 137 ? 12.268 -8.033 -15.749 1.00 94.00 137 GLY A C 1
ATOM 1106 O O . GLY A 1 137 ? 11.231 -8.523 -16.190 1.00 94.00 137 GLY A O 1
ATOM 1107 N N . LEU A 1 138 ? 12.324 -7.570 -14.496 1.00 96.50 138 LEU A N 1
ATOM 1108 C CA . LEU A 1 138 ? 11.211 -7.612 -13.552 1.00 96.50 138 LEU A CA 1
ATOM 1109 C C . LEU A 1 138 ? 10.367 -6.339 -13.650 1.00 96.50 138 LEU A C 1
ATOM 1111 O O . LEU A 1 138 ? 10.810 -5.237 -13.318 1.00 96.50 138 LEU A O 1
ATOM 1115 N N . PHE A 1 139 ? 9.112 -6.511 -14.058 1.00 96.31 139 PHE A N 1
ATOM 1116 C CA . PHE A 1 139 ? 8.118 -5.446 -14.124 1.00 96.31 139 PHE A CA 1
ATOM 1117 C C . PHE A 1 139 ? 6.709 -5.983 -13.893 1.00 96.31 139 PHE A C 1
ATOM 1119 O O . PHE A 1 139 ? 6.358 -7.091 -14.307 1.00 96.31 139 PHE A O 1
ATOM 1126 N N . ALA A 1 140 ? 5.878 -5.178 -13.242 1.00 95.56 140 ALA A N 1
ATOM 1127 C CA . ALA A 1 140 ? 4.468 -5.467 -13.065 1.00 95.56 140 ALA A CA 1
ATOM 1128 C C . ALA A 1 140 ? 3.707 -4.188 -12.740 1.00 95.56 140 ALA A C 1
ATOM 1130 O O . ALA A 1 140 ? 4.128 -3.399 -11.895 1.00 95.56 140 ALA A O 1
ATOM 1131 N N . ARG A 1 141 ? 2.526 -4.022 -13.343 1.00 93.62 141 ARG A N 1
ATOM 1132 C CA . ARG A 1 141 ? 1.616 -2.913 -13.034 1.00 93.62 141 ARG A CA 1
ATOM 1133 C C . ARG A 1 141 ? 2.298 -1.548 -13.164 1.00 93.62 141 ARG A C 1
ATOM 1135 O O . ARG A 1 141 ? 2.100 -0.677 -12.322 1.00 93.62 141 ARG A O 1
ATOM 1142 N N . GLY A 1 142 ? 3.126 -1.382 -14.195 1.00 92.38 142 GLY A N 1
ATOM 1143 C CA . GLY A 1 142 ? 3.889 -0.166 -14.482 1.00 92.38 142 GLY A CA 1
ATOM 1144 C C . GLY A 1 142 ? 5.040 0.143 -13.516 1.00 92.38 142 GLY A C 1
ATOM 1145 O O . GLY A 1 142 ? 5.719 1.149 -13.724 1.00 92.38 142 GLY A O 1
ATOM 1146 N N . VAL A 1 143 ? 5.277 -0.696 -12.503 1.00 95.56 143 VAL A N 1
ATOM 1147 C CA . VAL A 1 143 ? 6.431 -0.620 -11.594 1.00 95.56 143 VAL A CA 1
ATOM 1148 C C . VAL A 1 143 ? 7.525 -1.546 -12.116 1.00 95.56 143 VAL A C 1
ATOM 1150 O O . VAL A 1 143 ? 7.251 -2.690 -12.489 1.00 95.56 143 VAL A O 1
ATOM 1153 N N . TRP A 1 144 ? 8.756 -1.052 -12.168 1.00 96.88 144 TRP A N 1
ATOM 1154 C CA . TRP A 1 144 ? 9.947 -1.802 -12.556 1.00 96.88 144 TRP A CA 1
ATOM 1155 C C . TRP A 1 144 ? 10.809 -2.065 -11.315 1.00 96.88 144 TRP A C 1
ATOM 1157 O O . TRP A 1 144 ? 10.860 -1.246 -10.397 1.00 96.88 144 TRP A O 1
ATOM 1167 N N . HIS A 1 145 ? 11.493 -3.208 -11.267 1.00 97.75 145 HIS A N 1
ATOM 1168 C CA . HIS A 1 145 ? 12.492 -3.450 -10.223 1.00 97.75 145 HIS A CA 1
ATOM 1169 C C . HIS A 1 145 ? 13.583 -2.372 -10.275 1.00 97.75 145 HIS A C 1
ATOM 1171 O O . HIS A 1 145 ? 14.044 -2.011 -11.359 1.00 97.75 145 HIS A O 1
ATOM 1177 N N . GLY A 1 146 ? 13.978 -1.847 -9.117 1.00 97.06 146 GLY A N 1
ATOM 1178 C CA . GLY A 1 146 ? 14.978 -0.785 -9.030 1.00 97.06 146 GLY A CA 1
ATOM 1179 C C . GLY A 1 146 ? 14.441 0.628 -9.284 1.00 97.06 146 GLY A C 1
ATOM 1180 O O . GLY A 1 146 ? 15.224 1.572 -9.269 1.00 97.06 146 GLY A O 1
ATOM 1181 N N . ASP A 1 147 ? 13.134 0.810 -9.509 1.00 96.69 147 ASP A N 1
ATOM 1182 C CA . ASP A 1 147 ? 12.536 2.149 -9.435 1.00 96.69 147 ASP A CA 1
ATOM 1183 C C . ASP A 1 147 ? 12.729 2.759 -8.041 1.00 96.69 147 ASP A C 1
ATOM 1185 O O . ASP A 1 147 ? 12.810 2.036 -7.051 1.00 96.69 147 ASP A O 1
ATOM 1189 N N . THR A 1 148 ? 12.762 4.087 -7.952 1.00 97.12 148 THR A N 1
ATOM 1190 C CA . THR A 1 148 ? 12.954 4.801 -6.687 1.00 97.12 148 THR A CA 1
ATOM 1191 C C . THR A 1 148 ? 11.735 5.642 -6.323 1.00 97.12 148 THR A C 1
ATOM 1193 O O . THR A 1 148 ? 11.039 6.195 -7.181 1.00 97.12 148 THR A O 1
ATOM 1196 N N . LEU A 1 149 ? 11.469 5.739 -5.022 1.00 96.56 149 LEU A N 1
ATOM 1197 C CA . LEU A 1 149 ? 10.623 6.776 -4.441 1.00 96.56 149 LEU A CA 1
ATOM 1198 C C . LEU A 1 149 ? 11.522 7.817 -3.774 1.00 96.56 149 LEU A C 1
ATOM 1200 O O . LEU A 1 149 ? 12.466 7.411 -3.092 1.00 96.56 149 LEU A O 1
ATOM 1204 N N . PRO A 1 150 ? 11.247 9.122 -3.948 1.00 96.25 150 PRO A N 1
ATOM 1205 C CA . PRO A 1 150 ? 12.014 10.169 -3.283 1.00 96.25 150 PRO A CA 1
ATOM 1206 C C . PRO A 1 150 ? 11.804 10.121 -1.767 1.00 96.25 150 PRO A C 1
ATOM 1208 O O . PRO A 1 150 ? 10.849 9.510 -1.277 1.00 96.25 150 PRO A O 1
ATOM 1211 N N . GLU A 1 151 ? 12.669 10.813 -1.028 1.00 95.19 151 GLU A N 1
ATOM 1212 C CA . GLU A 1 151 ? 12.424 11.047 0.392 1.00 95.19 151 GLU A CA 1
ATOM 1213 C C . GLU A 1 151 ? 11.137 11.858 0.622 1.00 95.19 151 GLU A C 1
ATOM 1215 O O . GLU A 1 151 ? 10.768 12.724 -0.178 1.00 95.19 151 GLU A O 1
ATOM 1220 N N . MET A 1 152 ? 10.435 11.568 1.717 1.00 93.88 152 MET A N 1
ATOM 1221 C CA . MET A 1 152 ? 9.229 12.283 2.127 1.00 93.88 152 MET A CA 1
ATOM 1222 C C . MET A 1 152 ? 8.919 12.111 3.612 1.00 93.88 152 MET A C 1
ATOM 1224 O O . MET A 1 152 ? 9.303 11.126 4.239 1.00 93.88 152 MET A O 1
ATOM 1228 N N . ASP A 1 153 ? 8.147 13.045 4.156 1.00 94.50 153 ASP A N 1
ATOM 1229 C CA . ASP A 1 153 ? 7.588 12.946 5.500 1.00 94.50 153 ASP A CA 1
ATOM 1230 C C . ASP A 1 153 ? 6.130 12.459 5.440 1.00 94.50 153 ASP A C 1
ATOM 1232 O O . ASP A 1 153 ? 5.363 12.862 4.559 1.00 94.50 153 ASP A O 1
ATOM 1236 N N . LEU A 1 154 ? 5.741 11.609 6.392 1.00 95.06 154 LEU A N 1
ATOM 1237 C CA . LEU A 1 154 ? 4.363 11.159 6.591 1.00 95.06 154 LEU A CA 1
ATOM 1238 C C . LEU A 1 154 ? 3.698 11.893 7.769 1.00 95.06 154 LEU A C 1
ATOM 1240 O O . LEU A 1 154 ? 4.387 12.378 8.672 1.00 95.06 154 LEU A O 1
ATOM 1244 N N . PRO A 1 155 ? 2.355 11.968 7.801 1.00 93.12 155 PRO A N 1
ATOM 1245 C CA . PRO A 1 155 ? 1.617 12.691 8.842 1.00 93.12 155 PRO A CA 1
ATOM 1246 C C . PRO A 1 155 ? 1.766 12.141 10.262 1.00 93.12 155 PRO A C 1
ATOM 1248 O O . PRO A 1 155 ? 1.560 12.878 11.222 1.00 93.12 155 PRO A O 1
ATOM 1251 N N . ASP A 1 156 ? 2.133 10.870 10.407 1.00 92.81 156 ASP A N 1
ATOM 1252 C CA . ASP A 1 156 ? 2.446 10.236 11.693 1.00 92.81 156 ASP A CA 1
ATOM 1253 C C . ASP A 1 156 ? 3.847 10.601 12.229 1.00 92.81 156 ASP A C 1
ATOM 1255 O O . ASP A 1 156 ? 4.261 10.108 13.277 1.00 92.81 156 ASP A O 1
ATOM 1259 N N . GLY A 1 157 ? 4.584 11.467 11.523 1.00 93.88 157 GLY A N 1
ATOM 1260 C CA . GLY A 1 157 ? 5.955 11.854 11.848 1.00 93.88 157 GLY A CA 1
ATOM 1261 C C . GLY A 1 157 ? 7.015 10.899 11.294 1.00 93.88 157 GLY A C 1
ATOM 1262 O O . GLY A 1 157 ? 8.209 11.124 11.509 1.00 93.88 157 GLY A O 1
ATOM 1263 N N . THR A 1 158 ? 6.621 9.848 10.567 1.00 95.00 158 THR A N 1
ATOM 1264 C CA . THR A 1 158 ? 7.565 8.936 9.919 1.00 95.00 158 THR A CA 1
ATOM 1265 C C . THR A 1 158 ? 8.296 9.649 8.785 1.00 95.00 158 THR A C 1
ATOM 1267 O O . THR A 1 158 ? 7.684 10.135 7.838 1.00 95.00 158 THR A O 1
ATOM 1270 N N . LYS A 1 159 ? 9.631 9.633 8.836 1.00 94.81 159 LYS A N 1
ATOM 1271 C CA . LYS A 1 159 ? 10.485 10.034 7.712 1.00 94.81 159 LYS A CA 1
ATOM 1272 C C . LYS A 1 159 ? 10.782 8.839 6.819 1.00 94.81 159 LYS A C 1
ATOM 1274 O O . LYS A 1 159 ? 11.398 7.865 7.270 1.00 94.81 159 LYS A O 1
ATOM 1279 N N . VAL A 1 160 ? 10.356 8.913 5.567 1.00 94.88 160 VAL A N 1
ATOM 1280 C CA . VAL A 1 160 ? 10.630 7.917 4.533 1.00 94.88 160 VAL A CA 1
ATOM 1281 C C . VAL A 1 160 ? 11.845 8.403 3.742 1.00 94.88 160 VAL A C 1
ATOM 1283 O O . VAL A 1 160 ? 11.745 9.428 3.074 1.00 94.88 160 VAL A O 1
ATOM 1286 N N . PRO A 1 161 ? 13.006 7.733 3.831 1.00 95.50 161 PRO A N 1
ATOM 1287 C CA . PRO A 1 161 ? 14.151 8.077 2.994 1.00 95.50 161 PRO A CA 1
ATOM 1288 C C . PRO A 1 161 ? 13.883 7.685 1.537 1.00 95.50 161 PRO A C 1
ATOM 1290 O O . PRO A 1 161 ? 12.949 6.928 1.252 1.00 95.50 161 PRO A O 1
ATOM 1293 N N . GLU A 1 162 ? 14.745 8.136 0.625 1.00 97.38 162 GLU A N 1
ATOM 1294 C CA . GLU A 1 162 ? 14.751 7.602 -0.738 1.00 97.38 162 GLU A CA 1
ATOM 1295 C C . GLU A 1 162 ? 14.788 6.066 -0.693 1.00 97.38 162 GLU A C 1
ATOM 1297 O O . GLU A 1 162 ? 15.596 5.464 0.020 1.00 97.38 162 GLU A O 1
ATOM 1302 N N . THR A 1 163 ? 13.855 5.432 -1.402 1.00 97.81 163 THR A N 1
ATOM 1303 C CA . THR A 1 163 ? 13.623 3.988 -1.307 1.00 97.81 163 THR A CA 1
ATOM 1304 C C . THR A 1 163 ? 13.641 3.358 -2.688 1.00 97.81 163 THR A C 1
ATOM 1306 O O . THR A 1 163 ? 12.809 3.681 -3.535 1.00 97.81 163 THR A O 1
ATOM 1309 N N . THR A 1 164 ? 14.555 2.411 -2.897 1.00 98.12 164 THR A N 1
ATOM 1310 C CA . THR A 1 164 ? 14.611 1.583 -4.107 1.00 98.12 164 THR A CA 1
ATOM 1311 C C . THR A 1 164 ? 13.655 0.399 -3.986 1.00 98.12 164 THR A C 1
ATOM 1313 O O . THR A 1 164 ? 13.761 -0.411 -3.066 1.00 98.12 164 THR A O 1
ATOM 1316 N N . LEU A 1 165 ? 12.731 0.280 -4.934 1.00 98.12 165 LEU A N 1
ATOM 1317 C CA . LEU A 1 165 ? 11.660 -0.706 -4.942 1.00 98.12 165 LEU A CA 1
ATOM 1318 C C . LEU A 1 165 ? 12.157 -2.078 -5.411 1.00 98.12 165 LEU A C 1
ATOM 1320 O O . LEU A 1 165 ? 12.606 -2.253 -6.548 1.00 98.12 165 LEU A O 1
ATOM 1324 N N . ASP A 1 166 ? 12.006 -3.087 -4.552 1.00 97.50 166 ASP A N 1
ATOM 1325 C CA . ASP A 1 166 ? 12.411 -4.460 -4.852 1.00 97.50 166 ASP A CA 1
ATOM 1326 C C . ASP A 1 166 ? 11.230 -5.326 -5.311 1.00 97.50 166 ASP A C 1
ATOM 1328 O O . ASP A 1 166 ? 10.494 -5.909 -4.513 1.00 97.50 166 ASP A O 1
ATOM 1332 N N . LEU A 1 167 ? 11.079 -5.459 -6.630 1.00 97.12 167 LEU A N 1
ATOM 1333 C CA . LEU A 1 167 ? 10.045 -6.299 -7.234 1.00 97.12 167 LEU A CA 1
ATOM 1334 C C . LEU A 1 167 ? 10.367 -7.812 -7.252 1.00 97.12 167 LEU A C 1
ATOM 1336 O O . LEU A 1 167 ? 9.556 -8.590 -7.752 1.00 97.12 167 LEU A O 1
ATOM 1340 N N . ARG A 1 168 ? 11.493 -8.293 -6.697 1.00 96.50 168 ARG A N 1
ATOM 1341 C CA . ARG A 1 168 ? 11.848 -9.734 -6.731 1.00 96.50 168 ARG A CA 1
ATOM 1342 C C . ARG A 1 168 ? 10.815 -10.626 -6.050 1.00 96.50 168 ARG A C 1
ATOM 1344 O O . ARG A 1 168 ? 10.691 -11.789 -6.424 1.00 96.50 168 ARG A O 1
ATOM 1351 N N . LEU A 1 169 ? 10.005 -10.077 -5.146 1.00 95.19 169 LEU A N 1
ATOM 1352 C CA . LEU A 1 169 ? 8.871 -10.772 -4.531 1.00 95.19 169 LEU A CA 1
ATOM 1353 C C . LEU A 1 169 ? 7.776 -11.209 -5.519 1.00 95.19 169 LEU A C 1
ATOM 1355 O O . LEU A 1 169 ? 6.918 -12.006 -5.151 1.00 95.19 169 LEU A O 1
ATOM 1359 N N . MET A 1 170 ? 7.795 -10.742 -6.773 1.00 95.38 170 MET A N 1
ATOM 1360 C CA . MET A 1 170 ? 6.919 -11.284 -7.817 1.00 95.38 170 MET A CA 1
ATOM 1361 C C . MET A 1 170 ? 7.346 -12.681 -8.299 1.00 95.38 170 MET A C 1
ATOM 1363 O O . MET A 1 170 ? 6.535 -13.390 -8.894 1.00 95.38 170 MET A O 1
ATOM 1367 N N . ARG A 1 171 ? 8.610 -13.076 -8.078 1.00 95.19 171 ARG A N 1
ATOM 1368 C CA . ARG A 1 171 ? 9.111 -14.416 -8.418 1.00 95.19 171 ARG A CA 1
ATOM 1369 C C . ARG A 1 171 ? 8.431 -15.457 -7.533 1.00 95.19 171 ARG A C 1
ATOM 1371 O O . ARG A 1 171 ? 8.096 -15.180 -6.388 1.00 95.19 171 ARG A O 1
ATOM 1378 N N . LEU A 1 172 ? 8.237 -16.662 -8.062 1.00 93.31 172 LEU A N 1
ATOM 1379 C CA . LEU A 1 172 ? 7.700 -17.783 -7.290 1.00 93.31 172 LEU A CA 1
ATOM 1380 C C . LEU A 1 172 ? 8.767 -18.344 -6.342 1.00 93.31 172 LEU A C 1
ATOM 1382 O O . LEU A 1 172 ? 9.942 -18.400 -6.700 1.00 93.31 172 LEU A O 1
ATOM 1386 N N . GLY A 1 173 ? 8.341 -18.801 -5.164 1.00 92.75 173 GLY A N 1
ATOM 1387 C CA . GLY A 1 173 ? 9.207 -19.438 -4.171 1.00 92.75 173 GLY A CA 1
ATOM 1388 C C . GLY A 1 173 ? 9.056 -18.848 -2.772 1.00 92.75 173 GLY A C 1
ATOM 1389 O O . GLY A 1 173 ? 8.121 -18.089 -2.499 1.00 92.75 173 GLY A O 1
ATOM 1390 N N . VAL A 1 174 ? 9.992 -19.209 -1.896 1.00 92.56 174 VAL A N 1
ATOM 1391 C CA . VAL A 1 174 ? 10.039 -18.732 -0.509 1.00 92.56 174 VAL A CA 1
ATOM 1392 C C . VAL A 1 174 ? 10.274 -17.220 -0.482 1.00 92.56 174 VAL A C 1
ATOM 1394 O O . VAL A 1 174 ? 11.118 -16.691 -1.204 1.00 92.56 174 VAL A O 1
ATOM 1397 N N . GLY A 1 175 ? 9.509 -16.514 0.340 1.00 90.75 175 GLY A N 1
ATOM 1398 C CA . GLY A 1 175 ? 9.495 -15.062 0.459 1.00 90.75 175 GLY A CA 1
ATOM 1399 C C . GLY A 1 175 ? 8.691 -14.342 -0.627 1.00 90.75 175 GLY A C 1
ATOM 1400 O O . GLY A 1 175 ? 8.609 -13.110 -0.577 1.00 90.75 175 GLY A O 1
ATOM 1401 N N . SER A 1 176 ? 8.090 -15.068 -1.579 1.00 96.44 176 SER A N 1
ATOM 1402 C CA . SER A 1 176 ? 7.286 -14.482 -2.658 1.00 96.44 176 SER A CA 1
ATOM 1403 C C . SER A 1 176 ? 6.008 -13.819 -2.150 1.00 96.44 176 SER A C 1
ATOM 1405 O O . SER A 1 176 ? 5.460 -14.168 -1.105 1.00 96.44 176 SER A O 1
ATOM 1407 N N . TRP A 1 177 ? 5.476 -12.881 -2.932 1.00 97.44 177 TRP A N 1
ATOM 1408 C CA . TRP A 1 177 ? 4.172 -12.274 -2.678 1.00 97.44 177 TRP A CA 1
ATOM 1409 C C . TRP A 1 177 ? 3.057 -13.315 -2.607 1.00 97.44 177 TRP A C 1
ATOM 1411 O O . TRP A 1 177 ? 2.174 -13.233 -1.754 1.00 97.44 177 TRP A O 1
ATOM 1421 N N . LEU A 1 178 ? 3.108 -14.309 -3.496 1.00 97.00 178 LEU A N 1
ATOM 1422 C CA . LEU A 1 178 ? 2.120 -15.376 -3.516 1.00 97.00 178 LEU A CA 1
ATOM 1423 C C . LEU A 1 178 ? 2.171 -16.177 -2.210 1.00 97.00 178 LEU A C 1
ATOM 1425 O O . LEU A 1 178 ? 1.138 -16.330 -1.575 1.00 97.00 178 LEU A O 1
ATOM 1429 N N . GLU A 1 179 ? 3.349 -16.621 -1.763 1.00 96.44 179 GLU A N 1
ATOM 1430 C CA . GLU A 1 179 ? 3.483 -17.342 -0.488 1.00 96.44 179 GLU A CA 1
ATOM 1431 C C . GLU A 1 179 ? 2.983 -16.499 0.694 1.00 96.44 179 GLU A C 1
ATOM 1433 O O . GLU A 1 179 ? 2.159 -16.967 1.476 1.00 96.44 179 GLU A O 1
ATOM 1438 N N . ARG A 1 180 ? 3.404 -15.229 0.782 1.00 96.69 180 ARG A N 1
ATOM 1439 C CA . ARG A 1 180 ? 2.985 -14.308 1.854 1.00 96.69 180 ARG A CA 1
ATOM 1440 C C . ARG A 1 180 ? 1.468 -14.157 1.919 1.00 96.69 180 ARG A C 1
ATOM 1442 O O . ARG A 1 180 ? 0.886 -14.217 2.998 1.00 96.69 180 ARG A O 1
ATOM 1449 N N . THR A 1 181 ? 0.821 -13.959 0.773 1.00 96.94 181 THR A N 1
ATOM 1450 C CA . THR A 1 181 ? -0.627 -13.714 0.714 1.00 96.94 181 THR A CA 1
ATOM 1451 C C . THR A 1 181 ? -1.461 -14.983 0.841 1.00 96.94 181 THR A C 1
ATOM 1453 O O . THR A 1 181 ? -2.552 -14.924 1.406 1.00 96.94 181 THR A O 1
ATOM 1456 N N . LEU A 1 182 ? -0.950 -16.136 0.397 1.00 96.88 182 LEU A N 1
ATOM 1457 C CA . LEU A 1 182 ? -1.542 -17.436 0.719 1.00 96.88 182 LEU A CA 1
ATOM 1458 C C . LEU A 1 182 ? -1.448 -17.722 2.219 1.00 96.88 182 LEU A C 1
ATOM 1460 O O . LEU A 1 182 ? -2.440 -18.151 2.794 1.00 96.88 182 LEU A O 1
ATOM 1464 N N . GLY A 1 183 ? -0.324 -17.384 2.860 1.00 97.06 183 GLY A N 1
ATOM 1465 C CA . GLY A 1 183 ? -0.174 -17.463 4.312 1.00 97.06 183 GLY A CA 1
ATOM 1466 C C . GLY A 1 183 ? -1.278 -16.701 5.044 1.00 97.06 183 GLY A C 1
ATOM 1467 O O . GLY A 1 183 ? -1.967 -17.282 5.867 1.00 97.06 183 GLY A O 1
ATOM 1468 N N . LEU A 1 184 ? -1.539 -15.442 4.671 1.00 97.56 184 LEU A N 1
ATOM 1469 C CA . LEU A 1 184 ? -2.634 -14.650 5.259 1.00 97.56 184 LEU A CA 1
ATOM 1470 C C . LEU A 1 184 ? -4.030 -15.225 4.976 1.00 97.56 184 LEU A C 1
ATOM 1472 O O . LEU A 1 184 ? -4.931 -15.116 5.804 1.00 97.56 184 LEU A O 1
ATOM 1476 N N . ARG A 1 185 ? -4.239 -15.784 3.778 1.00 97.12 185 ARG A N 1
ATOM 1477 C CA . ARG A 1 185 ? -5.517 -16.393 3.380 1.00 97.12 185 ARG A CA 1
ATOM 1478 C C . ARG A 1 185 ? -5.800 -17.665 4.179 1.00 97.12 185 ARG A C 1
ATOM 1480 O O . ARG A 1 185 ? -6.961 -17.918 4.490 1.00 97.12 185 ARG A O 1
ATOM 1487 N N . ASP A 1 186 ? -4.767 -18.455 4.447 1.00 97.56 186 ASP A N 1
ATOM 1488 C CA . ASP A 1 186 ? -4.875 -19.769 5.085 1.00 97.56 186 ASP A CA 1
ATOM 1489 C C . ASP A 1 186 ? -4.712 -19.698 6.612 1.00 97.56 186 ASP A C 1
ATOM 1491 O O . ASP A 1 186 ? -5.018 -20.665 7.307 1.00 97.56 186 ASP A O 1
ATOM 1495 N N . ASP A 1 187 ? -4.276 -18.552 7.139 1.00 97.31 187 ASP A N 1
ATOM 1496 C CA . ASP A 1 187 ? -4.182 -18.280 8.570 1.00 97.31 187 ASP A CA 1
ATOM 1497 C C . ASP A 1 187 ? -5.586 -18.295 9.223 1.00 97.31 187 ASP A C 1
ATOM 1499 O O . ASP A 1 187 ? -6.461 -17.520 8.815 1.00 97.31 187 ASP A O 1
ATOM 1503 N N . PRO A 1 188 ? -5.830 -19.151 10.237 1.00 96.25 188 PRO A N 1
ATOM 1504 C CA . PRO A 1 188 ? -7.130 -19.269 10.901 1.00 96.25 188 PRO A CA 1
ATOM 1505 C C . PRO A 1 188 ? -7.555 -18.002 11.660 1.00 96.25 188 PRO A C 1
ATOM 1507 O O . PRO A 1 188 ? -8.754 -17.767 11.834 1.00 96.25 188 PRO A O 1
ATOM 1510 N N . ASP A 1 189 ? -6.600 -17.168 12.075 1.00 94.19 189 ASP A N 1
ATOM 1511 C CA . ASP A 1 189 ? -6.825 -15.901 12.768 1.00 94.19 189 ASP A CA 1
ATOM 1512 C C . ASP A 1 189 ? -6.934 -14.713 11.805 1.00 94.19 189 ASP A C 1
ATOM 1514 O O . ASP A 1 189 ? -7.237 -13.590 12.216 1.00 94.19 189 ASP A O 1
ATOM 1518 N N . ILE A 1 190 ? -6.746 -14.920 10.506 1.00 95.75 190 ILE A N 1
ATOM 1519 C CA . ILE A 1 190 ? -6.927 -13.874 9.501 1.00 95.75 190 ILE A CA 1
ATOM 1520 C C . ILE A 1 190 ? -7.989 -14.341 8.513 1.00 95.75 190 ILE A C 1
ATOM 1522 O O . ILE A 1 190 ? -9.151 -13.924 8.585 1.00 95.75 190 ILE A O 1
ATOM 1526 N N . GLY A 1 191 ? -7.624 -15.237 7.607 1.00 96.75 191 GLY A N 1
ATOM 1527 C CA . GLY A 1 191 ? -8.536 -15.782 6.624 1.00 96.75 191 GLY A CA 1
ATOM 1528 C C . GLY A 1 191 ? -9.081 -14.739 5.636 1.00 96.75 191 GLY A C 1
ATOM 1529 O O . GLY A 1 191 ? -8.936 -13.521 5.791 1.00 96.75 191 GLY A O 1
ATOM 1530 N N . PRO A 1 192 ? -9.789 -15.191 4.591 1.00 95.75 192 PRO A N 1
ATOM 1531 C CA . PRO A 1 192 ? -10.293 -14.304 3.544 1.00 95.75 192 PRO A CA 1
ATOM 1532 C C . PRO A 1 192 ? -11.310 -13.273 4.058 1.00 95.75 192 PRO A C 1
ATOM 1534 O O . PRO A 1 192 ? -11.372 -12.160 3.535 1.00 95.75 192 PRO A O 1
ATOM 1537 N N . PHE A 1 193 ? -12.094 -13.612 5.087 1.00 96.00 193 PHE A N 1
ATOM 1538 C CA . PHE A 1 193 ? -13.128 -12.722 5.618 1.00 96.00 193 PHE A CA 1
ATOM 1539 C C . PHE A 1 193 ? -12.546 -11.526 6.369 1.00 96.00 193 PHE A C 1
ATOM 1541 O O . PHE A 1 193 ? -12.976 -10.401 6.111 1.00 96.00 193 PHE A O 1
ATOM 1548 N N . ARG A 1 194 ? -11.556 -11.728 7.255 1.00 95.75 194 ARG A N 1
ATOM 1549 C CA . ARG A 1 194 ? -10.934 -10.595 7.960 1.00 95.75 194 ARG A CA 1
ATOM 1550 C C . ARG A 1 194 ? -10.123 -9.745 6.989 1.00 95.75 194 ARG A C 1
ATOM 1552 O O . ARG A 1 194 ? -10.232 -8.525 7.050 1.00 95.75 194 ARG A O 1
ATOM 1559 N N . LEU A 1 195 ? -9.411 -10.355 6.032 1.00 95.56 195 LEU A N 1
ATOM 1560 C CA . LEU A 1 195 ? -8.727 -9.600 4.972 1.00 95.56 195 LEU A CA 1
ATOM 1561 C C . LEU A 1 195 ? -9.686 -8.672 4.222 1.00 95.56 195 LEU A C 1
ATOM 1563 O O . LEU A 1 195 ? -9.425 -7.476 4.120 1.00 95.56 195 LEU A O 1
ATOM 1567 N N . ALA A 1 196 ? -10.810 -9.203 3.733 1.00 95.25 196 ALA A N 1
ATOM 1568 C CA . ALA A 1 196 ? -11.795 -8.410 3.002 1.00 95.25 196 ALA A CA 1
ATOM 1569 C C . ALA A 1 196 ? -12.442 -7.325 3.879 1.00 95.25 196 ALA A C 1
ATOM 1571 O O . ALA A 1 196 ? -12.686 -6.209 3.412 1.00 95.25 196 ALA A O 1
ATOM 1572 N N . TRP A 1 197 ? -12.706 -7.634 5.151 1.00 96.25 197 TRP A N 1
ATOM 1573 C CA . TRP A 1 197 ? -13.260 -6.683 6.110 1.00 96.25 197 TRP A CA 1
ATOM 1574 C C . TRP A 1 197 ? -12.322 -5.494 6.338 1.00 96.25 197 TRP A C 1
ATOM 1576 O O . TRP A 1 197 ? -12.730 -4.347 6.166 1.00 96.25 197 TRP A O 1
ATOM 1586 N N . TYR A 1 198 ? -11.053 -5.749 6.651 1.00 96.38 198 TYR A N 1
ATOM 1587 C CA . TYR A 1 198 ? -10.087 -4.689 6.934 1.00 96.38 198 TYR A CA 1
ATOM 1588 C C . TYR A 1 198 ? -9.644 -3.929 5.676 1.00 96.38 198 TYR A C 1
ATOM 1590 O O . TYR A 1 198 ? -9.456 -2.715 5.748 1.00 96.38 198 TYR A O 1
ATOM 1598 N N . GLU A 1 199 ? -9.598 -4.582 4.506 1.00 96.25 199 GLU A N 1
ATOM 1599 C CA . GLU A 1 199 ? -9.482 -3.893 3.207 1.00 96.25 199 GLU A CA 1
ATOM 1600 C C . GLU A 1 199 ? -10.628 -2.880 3.036 1.00 96.25 199 GLU A C 1
ATOM 1602 O O . GLU A 1 199 ? -10.402 -1.730 2.658 1.00 96.25 199 GLU A O 1
ATOM 1607 N N . SER A 1 200 ? -11.861 -3.281 3.368 1.00 96.00 200 SER A N 1
ATOM 1608 C CA . SER A 1 200 ? -13.045 -2.421 3.249 1.00 96.00 200 SER A CA 1
ATOM 1609 C C . SER A 1 200 ? -13.014 -1.237 4.217 1.00 96.00 200 SER A C 1
ATOM 1611 O O . SER A 1 200 ? -13.453 -0.148 3.850 1.00 96.00 200 SER A O 1
ATOM 1613 N N . VAL A 1 201 ? -12.481 -1.422 5.428 1.00 97.56 201 VAL A N 1
ATOM 1614 C CA . VAL A 1 201 ? -12.318 -0.348 6.421 1.00 97.56 201 VAL A CA 1
ATOM 1615 C C . VAL A 1 201 ? -11.346 0.716 5.918 1.00 97.56 201 VAL A C 1
ATOM 1617 O O . VAL A 1 201 ? -11.709 1.892 5.880 1.00 97.56 201 VAL A O 1
ATOM 1620 N N . LEU A 1 202 ? -10.154 0.308 5.470 1.00 97.62 202 LEU A N 1
ATOM 1621 C CA . LEU A 1 202 ? -9.161 1.232 4.915 1.00 97.62 202 LEU A CA 1
ATOM 1622 C C . LEU A 1 202 ? -9.717 1.967 3.688 1.00 97.62 202 LEU A C 1
ATOM 1624 O O . LEU A 1 202 ? -9.633 3.190 3.586 1.00 97.62 202 LEU A O 1
ATOM 1628 N N . ARG A 1 203 ? -10.367 1.230 2.783 1.00 95.81 203 ARG A N 1
ATOM 1629 C CA . ARG A 1 203 ? -10.987 1.802 1.584 1.00 95.81 203 ARG A CA 1
ATOM 1630 C C . ARG A 1 203 ? -12.106 2.792 1.908 1.00 95.81 203 ARG A C 1
ATOM 1632 O O . ARG A 1 203 ? -12.271 3.785 1.201 1.00 95.81 203 ARG A O 1
ATOM 1639 N N . LEU A 1 204 ? -12.890 2.537 2.955 1.00 96.25 204 LEU A N 1
ATOM 1640 C CA . LEU A 1 204 ? -13.911 3.473 3.420 1.00 96.25 204 LEU A CA 1
ATOM 1641 C C . LEU A 1 204 ? -13.277 4.765 3.949 1.00 96.25 204 LEU A C 1
ATOM 1643 O O . LEU A 1 204 ? -13.813 5.838 3.669 1.00 96.25 204 LEU A O 1
ATOM 1647 N N . GLY A 1 205 ? -12.151 4.665 4.663 1.00 95.62 205 GLY A N 1
ATOM 1648 C CA . GLY A 1 205 ? -11.353 5.815 5.089 1.00 95.62 205 GLY A CA 1
ATOM 1649 C C . GLY A 1 205 ? -10.917 6.677 3.903 1.00 95.62 205 GLY A C 1
ATOM 1650 O O . GLY A 1 205 ? -11.257 7.858 3.843 1.00 95.62 205 GLY A O 1
ATOM 1651 N N . ASP A 1 206 ? -10.288 6.061 2.897 1.00 94.69 206 ASP A N 1
ATOM 1652 C CA . ASP A 1 206 ? -9.862 6.750 1.668 1.00 94.69 206 ASP A CA 1
ATOM 1653 C C . ASP A 1 206 ? -11.033 7.420 0.928 1.00 94.69 206 ASP A C 1
ATOM 1655 O O . ASP A 1 206 ? -10.995 8.601 0.563 1.00 94.69 206 ASP A O 1
ATOM 1659 N N . HIS A 1 207 ? -12.142 6.699 0.759 1.00 94.06 207 HIS A N 1
ATOM 1660 C CA . HIS A 1 207 ? -13.324 7.240 0.093 1.00 94.06 207 HIS A CA 1
ATOM 1661 C C . HIS A 1 207 ? -13.934 8.441 0.839 1.00 94.06 207 HIS A C 1
ATOM 1663 O O . HIS A 1 207 ? -14.402 9.382 0.188 1.00 94.06 207 HIS A O 1
ATOM 1669 N N . ARG A 1 208 ? -13.952 8.431 2.180 1.00 94.75 208 ARG A N 1
ATOM 1670 C CA . ARG A 1 208 ? -14.471 9.546 2.992 1.00 94.75 208 ARG A CA 1
ATOM 1671 C C . ARG A 1 208 ? -13.584 10.785 2.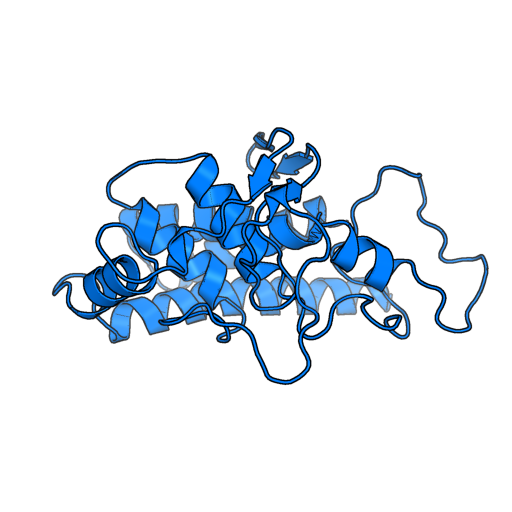875 1.00 94.75 208 ARG A C 1
ATOM 1673 O O . ARG A 1 208 ? -14.122 11.859 2.579 1.00 94.75 208 ARG A O 1
ATOM 1680 N N . ALA A 1 209 ? -12.266 10.622 2.975 1.00 92.06 209 ALA A N 1
ATOM 1681 C CA . ALA A 1 209 ? -11.306 11.712 2.831 1.00 92.06 209 ALA A CA 1
ATOM 1682 C C . ALA A 1 209 ? -11.415 12.330 1.431 1.00 92.06 209 ALA A C 1
ATOM 1684 O O . ALA A 1 209 ? -11.678 13.523 1.270 1.00 92.06 209 ALA A O 1
ATOM 1685 N N . SER A 1 210 ? -11.397 11.473 0.407 1.00 88.38 210 SER A N 1
ATOM 1686 C CA . SER A 1 210 ? -11.589 11.849 -0.993 1.00 88.38 210 SER A CA 1
ATOM 1687 C C . SER A 1 210 ? -12.891 12.620 -1.250 1.00 88.38 210 SER A C 1
ATOM 1689 O O . SER A 1 210 ? -12.925 13.537 -2.074 1.00 88.38 210 SER A O 1
ATOM 1691 N N . ALA A 1 211 ? -13.989 12.254 -0.583 1.00 89.56 211 ALA A N 1
ATOM 1692 C CA . ALA A 1 211 ? -15.269 12.944 -0.731 1.00 89.56 211 ALA A CA 1
ATOM 1693 C C . ALA A 1 211 ? -15.269 14.332 -0.070 1.00 89.56 211 ALA A C 1
ATOM 1695 O O . ALA A 1 211 ? -15.907 15.250 -0.594 1.00 89.56 211 ALA A O 1
ATOM 1696 N N . ARG A 1 212 ? -14.567 14.506 1.058 1.00 88.00 212 ARG A N 1
ATOM 1697 C CA . ARG A 1 212 ? -14.410 15.815 1.709 1.00 88.00 212 ARG A CA 1
ATOM 1698 C C . ARG A 1 212 ? -13.547 16.763 0.893 1.00 88.00 212 ARG A C 1
ATOM 1700 O O . ARG A 1 212 ? -13.975 17.894 0.681 1.00 88.00 212 ARG A O 1
ATOM 1707 N N . GLU A 1 213 ? -12.416 16.290 0.374 1.00 83.38 213 GLU A N 1
ATOM 1708 C CA . GLU A 1 213 ? -11.530 17.068 -0.507 1.00 83.38 213 GLU A CA 1
ATOM 1709 C C . GLU A 1 213 ? -12.311 17.683 -1.676 1.00 83.38 213 GLU A C 1
ATOM 1711 O O . GLU A 1 213 ? -12.241 18.885 -1.922 1.00 83.38 213 GLU A O 1
ATOM 1716 N N . ARG A 1 214 ? -13.152 16.877 -2.342 1.00 80.38 214 ARG A N 1
ATOM 1717 C CA . ARG A 1 214 ? -14.003 17.333 -3.457 1.00 80.38 214 ARG A CA 1
ATOM 1718 C C . ARG A 1 214 ? -15.029 18.388 -3.044 1.00 80.38 214 ARG A C 1
ATOM 1720 O O . ARG A 1 214 ? -15.314 19.297 -3.815 1.00 80.38 214 ARG A O 1
ATOM 1727 N N . LYS A 1 215 ? -15.611 18.270 -1.846 1.00 77.06 215 LYS A N 1
ATOM 1728 C CA . LYS A 1 215 ? -16.566 19.263 -1.323 1.00 77.06 215 LYS A CA 1
ATOM 1729 C C . LYS A 1 215 ? -15.879 20.570 -0.927 1.00 77.06 215 LYS A C 1
ATOM 1731 O O . LYS A 1 215 ? -16.503 21.617 -1.052 1.00 77.06 215 LYS A O 1
ATOM 1736 N N . GLY A 1 216 ? -14.641 20.501 -0.437 1.00 71.00 216 GLY A N 1
ATOM 1737 C CA . GLY A 1 216 ? -13.823 21.667 -0.103 1.00 71.00 216 GLY A CA 1
ATOM 1738 C C . GLY A 1 216 ? -13.324 22.414 -1.339 1.00 71.00 216 GLY A C 1
ATOM 1739 O O . GLY A 1 216 ? -13.350 23.633 -1.341 1.00 71.00 216 GLY A O 1
ATOM 1740 N N . ALA A 1 217 ? -12.955 21.697 -2.405 1.00 58.75 217 ALA A N 1
ATOM 1741 C CA . ALA A 1 217 ? -12.476 22.286 -3.660 1.00 58.75 217 ALA A CA 1
ATOM 1742 C C . ALA A 1 217 ? -13.568 22.976 -4.506 1.00 58.75 217 ALA A C 1
ATOM 1744 O O . ALA A 1 217 ? -13.247 23.762 -5.391 1.00 58.75 217 ALA A O 1
ATOM 1745 N N . ASN A 1 218 ? -14.847 22.672 -4.255 1.00 52.00 218 ASN A N 1
ATOM 1746 C CA . ASN A 1 218 ? -16.001 23.274 -4.940 1.00 52.00 218 ASN A CA 1
ATOM 1747 C C . ASN A 1 218 ? -16.593 24.493 -4.198 1.00 52.00 218 ASN A C 1
ATOM 1749 O O . ASN A 1 218 ? -17.661 24.971 -4.586 1.00 52.00 218 ASN A O 1
ATOM 1753 N N . LYS A 1 219 ? -15.966 24.941 -3.106 1.00 42.69 219 LYS A N 1
ATOM 1754 C CA . LYS A 1 219 ? -16.328 26.155 -2.362 1.00 42.69 219 LYS A CA 1
ATOM 1755 C C . LYS A 1 219 ? -15.312 27.251 -2.633 1.00 42.69 219 LYS A C 1
ATOM 1757 O O . LYS A 1 219 ? -15.754 28.417 -2.655 1.00 42.69 219 LYS A O 1
#

Radius of gyration: 17.38 Å; chains: 1; bounding box: 37×48×43 Å

pLDDT: mean 88.07, std 15.53, range [41.72, 98.5]